Protein AF-A0A483PR64-F1 (afdb_monomer)

Radius of gyration: 17.97 Å; Cα contacts (8 Å, |Δi|>4): 643; chains: 1; bounding box: 49×37×47 Å

Sequence (236 aa):
IQTGRPNDNFEFCAVTALRSQFTDYAVTGRKTLLPDNITVDGMTAINVQPIQNAVMCGIKLPADLYQNTVGSRNKKGSDGTNARITLRNLHSVINNPSIELAAAQTVDIPGDAANWTADYLNSDYSWIPRITLDNCIPAIIHTPGAKAVVDIHGGKLARVYTNGNGNRCRVTGADIELIPDASGVVYFAADKTLVTGCSWLNPTNGATYTGTLRGSGNEMIGDSAKAPNLPANAFI

Solvent-accessible surface area (backbone atoms only — not comparable to full-atom values): 12280 Å² total; per-residue (Å²): 132,89,87,79,73,102,83,66,70,42,66,50,71,76,37,76,59,72,75,53,92,85,33,51,47,93,81,62,74,38,74,51,65,54,76,49,68,48,79,45,69,71,43,67,62,70,93,69,54,76,80,35,34,33,27,41,13,50,35,37,42,52,48,63,50,43,73,40,31,56,14,30,89,44,64,45,45,97,87,64,32,42,23,42,33,41,34,29,41,29,28,30,40,74,54,43,64,52,43,51,91,90,50,64,35,26,34,33,27,41,46,49,52,90,69,59,44,70,61,31,72,68,34,56,21,26,60,17,38,34,36,38,34,36,44,19,27,56,31,27,38,35,39,28,11,47,68,41,38,40,40,35,39,35,40,26,40,26,35,39,37,33,81,88,46,95,42,43,37,36,39,36,51,22,38,36,40,36,43,10,25,92,86,45,54,58,51,56,49,27,88,48,30,39,39,31,48,25,41,32,44,54,33,38,85,82,32,57,60,66,66,53,57,37,40,37,74,62,44,74,75,39,56,75,94,39,44,56,48,70,57,95,59,69,68,126

Organism: Klebsiella pneumoniae (NCBI:txid573)

Secondary structure (DSSP, 8-state):
---S-TTS-EEEES-B----TT--HHHHS---PPPSEEEEE--B--S--TT-EEEEESEE--TTGGG-TT--SSPP-TTS--EEEEEES-B-EE-SS---TTSS-SEE--S-GGG--HHHHH-TTS--EEEEEES-BTEEEE-SSS--EEEEESSEEEEEE-TTSS-EEEEES-EE-----TT----B-TTTEEEESPEEPPPGGG----SB-EEE--EE-S-GGG--B--SS---

Foldseek 3Di:
DDPDDPDAAAADEPDEWEDPPPDQCVVHVDAAATAQEAEAEDAADDPADLQYWYAYADYAYDQCLLSRLQHHPAFQDPVRARHEYEYENGHIDDNDLAAPLQGHANYHAHHAPVPNDPSSRVRRRRHEYEYEYHQHAAHAAAHHRHAYEYEYHEHEYAADANVLDQYAAEYEQYEYAHRHHPVLDGHDPQVRYAYELYEYAAHPPNHADDDAHAADNYYYPYDPVRDHNDPPDHPD

pLDDT: mean 85.06, std 14.39, range [26.33, 98.56]

Structure (mmCIF, N/CA/C/O backbone):
data_AF-A0A483PR64-F1
#
_entry.id   AF-A0A483PR64-F1
#
loop_
_atom_site.group_PDB
_atom_site.id
_atom_site.type_symbol
_atom_site.label_atom_id
_atom_site.label_alt_id
_atom_site.label_comp_id
_atom_site.label_asym_id
_atom_site.label_entity_id
_atom_site.label_seq_id
_atom_site.pdbx_PDB_ins_code
_atom_site.Cartn_x
_atom_site.Cartn_y
_atom_site.Cartn_z
_atom_site.occupancy
_atom_site.B_iso_or_equiv
_atom_site.auth_seq_id
_atom_site.auth_comp_id
_atom_site.auth_asym_id
_atom_site.auth_atom_id
_atom_site.pdbx_PDB_model_num
ATOM 1 N N . ILE A 1 1 ? -18.901 16.675 -13.472 1.00 32.50 1 ILE A N 1
ATOM 2 C CA . ILE A 1 1 ? -17.829 17.288 -14.292 1.00 32.50 1 ILE A CA 1
ATOM 3 C C . ILE A 1 1 ? -16.903 17.989 -13.316 1.00 32.50 1 ILE A C 1
ATOM 5 O O . ILE A 1 1 ? -17.346 18.919 -12.656 1.00 32.50 1 ILE A O 1
ATOM 9 N N . GLN A 1 2 ? -15.697 17.464 -13.112 1.00 26.33 2 GLN A N 1
ATOM 10 C CA . GLN A 1 2 ? -14.733 18.068 -12.197 1.00 26.33 2 GLN A CA 1
ATOM 11 C C . GLN A 1 2 ? -14.173 19.323 -12.878 1.00 26.33 2 GLN A C 1
ATOM 13 O O . GLN A 1 2 ? -13.516 19.242 -13.912 1.00 26.33 2 GLN A O 1
ATOM 18 N N . THR A 1 3 ? -14.510 20.496 -12.354 1.00 29.56 3 THR A N 1
ATOM 19 C CA . THR A 1 3 ? -13.960 21.776 -12.803 1.00 29.56 3 THR A CA 1
ATOM 20 C C . THR A 1 3 ? -12.660 22.038 -12.052 1.00 29.56 3 THR A C 1
ATOM 22 O O . THR A 1 3 ? -12.699 22.449 -10.895 1.00 29.56 3 THR A O 1
ATOM 25 N N . GLY A 1 4 ? -11.516 21.795 -12.696 1.00 29.84 4 GLY A N 1
ATOM 26 C CA . GLY A 1 4 ? -10.219 22.204 -12.157 1.00 29.84 4 GLY A CA 1
ATOM 27 C C . GLY A 1 4 ? -9.012 21.530 -12.804 1.00 29.84 4 GLY A C 1
ATOM 28 O O . GLY A 1 4 ? -8.579 20.498 -12.316 1.00 29.84 4 GLY A O 1
ATOM 29 N N . ARG A 1 5 ? -8.432 22.226 -13.798 1.00 33.44 5 ARG A N 1
ATOM 30 C CA . ARG A 1 5 ? -7.089 22.075 -14.410 1.00 33.44 5 ARG A CA 1
ATOM 31 C C . ARG A 1 5 ? -6.963 21.102 -15.602 1.00 33.44 5 ARG A C 1
ATOM 33 O O . ARG A 1 5 ? -6.930 19.896 -15.412 1.00 33.44 5 ARG A O 1
ATOM 40 N N . PRO A 1 6 ? -6.798 21.624 -16.836 1.00 33.88 6 PRO A N 1
ATOM 41 C CA . PRO A 1 6 ? -6.555 20.810 -18.032 1.00 33.88 6 PRO A CA 1
ATOM 42 C C . PRO A 1 6 ? -5.147 20.188 -18.148 1.00 33.88 6 PRO A C 1
ATOM 44 O O . PRO A 1 6 ? -4.899 19.511 -19.138 1.00 33.88 6 PRO A O 1
ATOM 47 N N . ASN A 1 7 ? -4.228 20.411 -17.196 1.00 37.31 7 ASN A N 1
ATOM 48 C CA . ASN A 1 7 ? -2.792 20.124 -17.372 1.00 37.31 7 ASN A CA 1
ATOM 49 C C . ASN A 1 7 ? -2.106 19.408 -16.185 1.00 37.31 7 ASN A C 1
ATOM 51 O O . ASN A 1 7 ? -0.883 19.297 -16.191 1.00 37.31 7 ASN A O 1
ATOM 55 N N . ASP A 1 8 ? -2.851 18.911 -15.193 1.00 55.06 8 ASP A N 1
ATOM 56 C CA . ASP A 1 8 ? -2.267 18.282 -13.996 1.00 55.06 8 ASP A CA 1
ATOM 57 C C . ASP A 1 8 ? -2.406 16.748 -14.024 1.00 55.06 8 ASP A C 1
ATOM 59 O O . ASP A 1 8 ? -3.253 16.198 -14.726 1.00 55.06 8 ASP A O 1
ATOM 63 N N . ASN A 1 9 ? -1.560 16.054 -13.253 1.00 65.00 9 ASN A N 1
ATOM 64 C CA . ASN A 1 9 ? -1.645 14.607 -13.031 1.00 65.00 9 ASN A CA 1
ATOM 65 C C . ASN A 1 9 ? -3.056 14.196 -12.567 1.00 65.00 9 ASN A C 1
ATOM 67 O O . ASN A 1 9 ? -3.655 14.864 -11.723 1.00 65.00 9 ASN A O 1
ATOM 71 N N . PHE A 1 10 ? -3.559 13.068 -13.071 1.00 67.25 10 PHE A N 1
ATOM 72 C CA . PHE A 1 10 ? -4.889 12.553 -12.744 1.00 67.25 10 PHE A CA 1
ATOM 73 C C . PHE A 1 10 ? -4.822 11.477 -11.654 1.00 67.25 10 PHE A C 1
ATOM 75 O O . PHE A 1 10 ? -3.998 10.565 -11.709 1.00 67.25 10 PHE A O 1
ATOM 82 N N . GLU A 1 11 ? -5.736 11.540 -10.689 1.00 76.06 11 GLU A N 1
ATOM 83 C CA . GLU A 1 11 ? -5.955 10.486 -9.694 1.00 76.06 11 GLU A CA 1
ATOM 84 C C . GLU A 1 11 ? -7.419 10.039 -9.766 1.00 76.06 11 GLU A C 1
ATOM 86 O O . GLU A 1 11 ? -8.331 10.849 -9.592 1.00 76.06 11 GLU A O 1
ATOM 91 N N . PHE A 1 12 ? -7.650 8.750 -10.023 1.00 79.88 12 PHE A N 1
ATOM 92 C CA . PHE A 1 12 ? -8.985 8.151 -10.011 1.00 79.88 12 PHE A CA 1
ATOM 93 C C . PHE A 1 12 ? -9.138 7.314 -8.748 1.00 79.88 12 PHE A C 1
ATOM 95 O O . PHE A 1 12 ? -8.517 6.260 -8.633 1.00 79.88 12 PHE A O 1
ATOM 102 N N . CYS A 1 13 ? -9.954 7.784 -7.804 1.00 85.50 13 CYS A N 1
ATOM 103 C CA . CYS A 1 13 ? -10.198 7.097 -6.537 1.00 85.50 13 CYS A CA 1
ATOM 104 C C . CYS A 1 13 ? -11.448 6.216 -6.609 1.00 85.50 13 CYS A C 1
ATOM 106 O O . CYS A 1 13 ? -12.546 6.723 -6.842 1.00 85.50 13 CYS A O 1
ATOM 108 N N . ALA A 1 14 ? -11.289 4.911 -6.376 1.00 85.69 14 ALA A N 1
ATOM 109 C CA . ALA A 1 14 ? -12.410 3.979 -6.281 1.00 85.69 14 ALA A CA 1
ATOM 110 C C . ALA A 1 14 ? -13.196 4.137 -4.978 1.00 85.69 14 ALA A C 1
ATOM 112 O O . ALA A 1 14 ? -14.426 4.137 -4.993 1.00 85.69 14 ALA A O 1
ATOM 113 N N . VAL A 1 15 ? -12.494 4.250 -3.847 1.00 87.56 15 VAL A N 1
ATOM 114 C CA . VAL A 1 15 ? -13.118 4.272 -2.522 1.00 87.56 15 VAL A CA 1
ATOM 115 C C . VAL A 1 15 ? -12.505 5.360 -1.659 1.00 87.56 15 VAL A C 1
ATOM 117 O O . VAL A 1 15 ? -11.317 5.328 -1.347 1.00 87.56 15 VAL A O 1
ATOM 120 N N . THR A 1 16 ? -13.357 6.264 -1.180 1.00 82.75 16 THR A N 1
ATOM 121 C CA . THR A 1 16 ? -13.002 7.204 -0.117 1.00 82.75 16 THR A CA 1
ATOM 122 C C . THR A 1 16 ? -13.740 6.815 1.158 1.00 82.75 16 THR A C 1
ATOM 124 O O . THR A 1 16 ? -14.964 6.927 1.226 1.00 82.75 16 THR A O 1
ATOM 127 N N . ALA A 1 17 ? -13.011 6.365 2.178 1.00 75.31 17 ALA A N 1
ATOM 128 C CA . ALA A 1 17 ? -13.595 6.052 3.481 1.00 75.31 17 ALA A CA 1
ATOM 129 C C . ALA A 1 17 ? -13.443 7.263 4.405 1.00 75.31 17 ALA A C 1
ATOM 131 O O . ALA A 1 17 ? -12.330 7.649 4.745 1.00 75.31 17 ALA A O 1
ATOM 132 N N . LEU A 1 18 ? -14.560 7.874 4.803 1.00 76.62 18 LEU A N 1
ATOM 133 C CA . LEU A 1 18 ? -14.569 9.100 5.599 1.00 76.62 18 LEU A CA 1
ATOM 134 C C . LEU A 1 18 ? -14.936 8.816 7.055 1.00 76.62 18 LEU A C 1
ATOM 136 O O . LEU A 1 18 ? -15.873 8.071 7.348 1.00 76.62 18 LEU A O 1
ATOM 140 N N . ARG A 1 19 ? -14.241 9.485 7.977 1.00 74.19 19 ARG A N 1
ATOM 141 C CA . ARG A 1 19 ? -14.744 9.686 9.336 1.00 74.19 19 ARG A CA 1
ATOM 142 C C . ARG A 1 19 ? -15.951 10.628 9.257 1.00 74.19 19 ARG A C 1
ATOM 144 O O . ARG A 1 19 ? -15.919 11.609 8.518 1.00 74.19 19 ARG A O 1
ATOM 151 N N . SER A 1 20 ? -17.016 10.365 10.010 1.00 62.22 20 SER A N 1
AT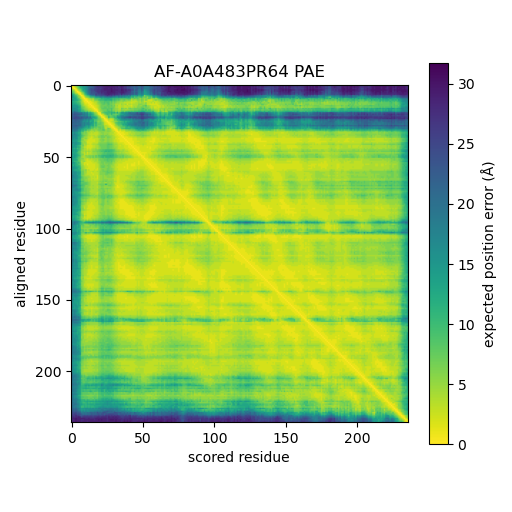OM 152 C CA . SER A 1 20 ? -18.099 11.344 10.143 1.00 62.22 20 SER A CA 1
ATOM 153 C C . SER A 1 20 ? -17.575 12.564 10.891 1.00 62.22 20 SER A C 1
ATOM 155 O O . SER A 1 20 ? -17.194 12.460 12.057 1.00 62.22 20 SER A O 1
ATOM 157 N N . GLN A 1 21 ? -17.615 13.729 10.245 1.00 54.69 21 GLN A N 1
ATOM 158 C CA . GLN A 1 21 ? -17.337 15.022 10.882 1.00 54.69 21 GLN A CA 1
ATOM 159 C C . GLN A 1 21 ? -18.345 15.359 11.997 1.00 54.69 21 GLN A C 1
ATOM 161 O O . GLN A 1 21 ? -18.107 16.256 12.797 1.00 54.69 21 GLN A O 1
ATOM 166 N N . PHE A 1 22 ? -19.466 14.632 12.062 1.00 49.06 22 PHE A N 1
ATOM 167 C CA . PHE A 1 22 ? -20.585 14.907 12.961 1.00 49.06 22 PHE A CA 1
ATOM 168 C C . PHE A 1 22 ? -20.709 13.921 14.121 1.00 49.06 22 PHE A C 1
ATOM 170 O O . PHE A 1 22 ? -21.613 14.073 14.936 1.00 49.06 22 PHE A O 1
ATOM 177 N N . THR A 1 23 ? -19.862 12.892 14.202 1.00 53.03 23 THR A N 1
ATOM 178 C CA . THR A 1 23 ? -19.947 11.897 15.278 1.00 53.03 23 THR A CA 1
ATOM 179 C C . THR A 1 23 ? -18.561 11.459 15.722 1.00 53.03 23 THR A C 1
ATOM 181 O O . THR A 1 23 ? -18.087 10.379 15.367 1.00 53.03 23 THR A O 1
ATOM 184 N N . ASP A 1 24 ? -17.914 12.300 16.522 1.00 59.09 24 ASP A N 1
ATOM 185 C CA . ASP A 1 24 ? -16.972 11.787 17.508 1.00 59.09 24 ASP A CA 1
ATOM 186 C C . ASP A 1 24 ? -17.788 10.970 18.519 1.00 59.09 24 ASP A C 1
ATOM 188 O O . ASP A 1 24 ? -18.777 11.462 19.076 1.00 59.09 24 ASP A O 1
ATOM 192 N N . TYR A 1 25 ? -17.432 9.701 18.708 1.00 62.59 25 TYR A N 1
ATOM 193 C CA . TYR A 1 25 ? -18.117 8.837 19.664 1.00 62.59 25 TYR A CA 1
ATOM 194 C C . TYR A 1 25 ? -18.030 9.405 21.085 1.00 62.59 25 TYR A C 1
ATOM 196 O O . TYR A 1 25 ? -19.013 9.333 21.820 1.00 62.59 25 TYR A O 1
ATOM 204 N N . ALA A 1 26 ? -16.907 10.036 21.443 1.00 62.50 26 ALA A N 1
ATOM 205 C CA . ALA A 1 26 ? -16.722 10.664 22.747 1.00 62.50 26 ALA A CA 1
ATOM 206 C C . ALA A 1 26 ? -17.654 11.871 22.958 1.00 62.50 26 ALA A C 1
ATOM 208 O O . ALA A 1 26 ? -18.025 12.166 24.090 1.00 62.50 26 ALA A O 1
ATOM 209 N N . VAL A 1 27 ? -18.071 12.537 21.875 1.00 64.56 27 VAL A N 1
ATOM 210 C CA . VAL A 1 27 ? -18.920 13.742 21.923 1.00 64.56 27 VAL A CA 1
ATOM 211 C C . VAL A 1 27 ? -20.401 13.416 21.718 1.00 64.56 27 VAL A C 1
ATOM 213 O O . VAL A 1 27 ? -21.268 14.015 22.345 1.00 64.56 27 VAL A O 1
ATOM 216 N N . THR A 1 28 ? -20.716 12.474 20.828 1.00 66.31 28 THR A N 1
ATOM 217 C CA . THR A 1 28 ? -22.088 12.238 20.338 1.00 66.31 28 THR A CA 1
ATOM 218 C C . THR A 1 28 ? -22.669 10.882 20.722 1.00 66.31 28 THR A C 1
ATOM 220 O O . THR A 1 28 ? -23.859 10.647 20.508 1.00 66.31 28 THR A O 1
ATOM 223 N N . GLY A 1 29 ? -21.844 9.950 21.214 1.00 67.94 29 GLY A N 1
ATOM 224 C CA . GLY A 1 29 ? -22.232 8.561 21.480 1.00 67.94 29 GLY A CA 1
ATOM 225 C C . GLY A 1 29 ? -22.577 7.739 20.228 1.00 67.94 29 GLY A C 1
ATOM 226 O O . GLY A 1 29 ? -22.954 6.571 20.338 1.00 67.94 29 GLY A O 1
ATOM 227 N N . ARG A 1 30 ? -22.455 8.311 19.023 1.00 65.44 30 ARG A N 1
ATOM 228 C CA . ARG A 1 30 ? -22.746 7.639 17.749 1.00 65.44 30 ARG A CA 1
ATOM 229 C C . ARG A 1 30 ? -21.457 7.147 17.098 1.00 65.44 30 ARG A C 1
ATOM 231 O O . ARG A 1 30 ? -20.440 7.831 17.112 1.00 65.44 30 ARG A O 1
ATOM 238 N N . LYS A 1 31 ? -21.507 5.942 16.527 1.00 72.06 31 LYS A N 1
ATOM 239 C CA . LYS A 1 31 ? -20.352 5.281 15.901 1.00 72.06 31 LYS A CA 1
ATOM 240 C C . LYS A 1 31 ? -20.369 5.498 14.391 1.00 72.06 31 LYS A C 1
ATOM 242 O O . LYS A 1 31 ? -21.384 5.224 13.755 1.00 72.06 31 LYS A O 1
ATOM 247 N N . THR A 1 32 ? -19.239 5.910 13.819 1.00 74.75 32 THR A N 1
ATOM 248 C CA . THR A 1 32 ? -18.998 5.774 12.373 1.00 74.75 32 THR A CA 1
ATOM 249 C C . THR A 1 32 ? -18.213 4.506 12.134 1.00 74.75 32 THR A C 1
ATOM 251 O O . THR A 1 32 ? -17.011 4.453 12.394 1.00 74.75 32 THR A O 1
ATOM 254 N N . LEU A 1 33 ? -18.918 3.484 11.665 1.00 85.69 33 LEU A N 1
ATOM 255 C CA . LEU A 1 33 ? -18.322 2.198 11.353 1.00 85.69 33 LEU A CA 1
ATOM 256 C C . LEU A 1 33 ? -17.845 2.216 9.906 1.00 85.69 33 LEU A C 1
ATOM 258 O O . LEU A 1 33 ? -18.636 2.452 8.994 1.00 85.69 33 LEU A O 1
ATOM 262 N N . LEU A 1 34 ? -16.557 1.970 9.715 1.00 88.31 34 LEU A N 1
ATOM 263 C CA . LEU A 1 34 ? -15.975 1.771 8.402 1.00 88.31 34 LEU A CA 1
ATOM 264 C C . LEU A 1 34 ? -16.155 0.312 7.953 1.00 88.31 34 LEU A C 1
ATOM 266 O O . LEU A 1 34 ? -16.259 -0.579 8.805 1.00 88.31 34 LEU A O 1
ATOM 270 N N . PRO A 1 35 ? -16.201 0.058 6.632 1.00 89.56 35 PRO A N 1
ATOM 271 C CA . PRO A 1 35 ? -16.347 -1.289 6.095 1.00 89.56 35 PRO A CA 1
ATOM 272 C C . PRO A 1 35 ? -15.250 -2.228 6.600 1.00 89.56 35 PRO A C 1
ATOM 274 O O . PRO A 1 35 ? -14.083 -1.852 6.696 1.00 89.56 35 PRO A O 1
ATOM 277 N N . ASP A 1 36 ? -15.619 -3.465 6.907 1.00 92.19 36 ASP A N 1
ATOM 278 C CA . ASP A 1 36 ? -14.688 -4.525 7.292 1.00 92.19 36 ASP A CA 1
ATOM 279 C C . ASP A 1 36 ? -14.073 -5.239 6.084 1.00 92.19 36 ASP A C 1
ATOM 281 O O . ASP A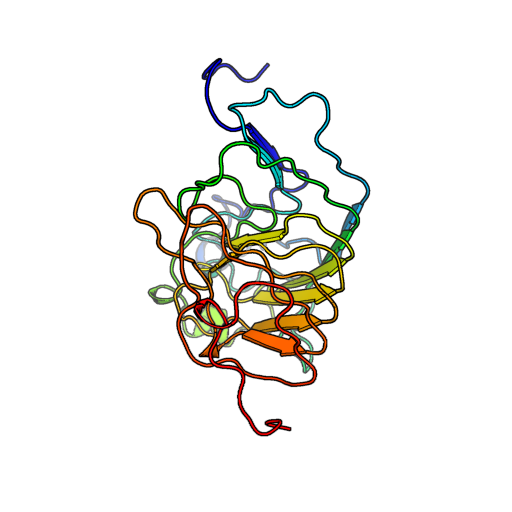 1 36 ? -12.998 -5.824 6.208 1.00 92.19 36 ASP A O 1
ATOM 285 N N . ASN A 1 37 ? -14.716 -5.162 4.918 1.00 95.19 37 ASN A N 1
ATOM 286 C CA . ASN A 1 37 ? -14.202 -5.688 3.664 1.00 95.19 37 ASN A CA 1
ATOM 287 C C . ASN A 1 37 ? -14.399 -4.687 2.517 1.00 95.19 37 ASN A C 1
ATOM 289 O O . ASN A 1 37 ? -15.514 -4.234 2.260 1.00 95.19 37 ASN A O 1
ATOM 293 N N . ILE A 1 38 ? -13.319 -4.372 1.807 1.00 95.62 38 ILE A N 1
ATOM 294 C CA . ILE A 1 38 ? -13.322 -3.558 0.588 1.00 95.62 38 ILE A CA 1
ATOM 295 C C . ILE A 1 38 ? -12.569 -4.341 -0.481 1.00 95.62 38 ILE A C 1
ATOM 297 O O . ILE A 1 38 ? -11.476 -4.846 -0.240 1.00 95.62 38 ILE A O 1
ATOM 301 N N . THR A 1 39 ? -13.139 -4.448 -1.676 1.00 97.19 39 THR A N 1
ATOM 302 C CA . THR A 1 39 ? -12.455 -5.039 -2.827 1.00 97.19 39 THR A CA 1
ATOM 303 C C . THR A 1 39 ? -12.584 -4.108 -4.017 1.00 97.19 39 THR A C 1
ATOM 305 O O . THR A 1 39 ? -13.690 -3.706 -4.370 1.00 97.19 39 THR A O 1
ATOM 308 N N . VAL A 1 40 ? -11.449 -3.787 -4.628 1.00 97.31 40 VAL A N 1
ATOM 309 C CA . VAL A 1 40 ? -11.352 -3.035 -5.878 1.00 97.31 40 VAL A CA 1
ATOM 310 C C . VAL A 1 40 ? -10.534 -3.882 -6.839 1.00 97.31 40 VAL A C 1
ATOM 312 O O . VAL A 1 40 ? -9.444 -4.330 -6.486 1.00 97.31 40 VAL A O 1
ATOM 315 N N . ASP A 1 41 ? -11.069 -4.133 -8.029 1.00 97.62 41 ASP A N 1
ATOM 316 C CA . ASP A 1 41 ? -10.435 -4.990 -9.030 1.00 97.62 41 ASP A CA 1
ATOM 317 C C . ASP A 1 41 ? -10.587 -4.380 -10.426 1.00 97.62 41 ASP A C 1
ATOM 319 O O . ASP A 1 41 ? -11.645 -3.835 -10.748 1.00 97.62 41 ASP A O 1
ATOM 323 N N . GLY A 1 42 ? -9.539 -4.484 -11.244 1.00 96.00 42 GLY A N 1
ATOM 324 C CA . GLY A 1 42 ? -9.598 -4.196 -12.678 1.00 96.00 42 GLY A CA 1
ATOM 325 C C . GLY A 1 42 ? -9.697 -2.714 -13.036 1.00 96.00 42 GLY A C 1
ATOM 326 O O . GLY A 1 42 ? -10.398 -2.354 -13.981 1.00 96.00 42 GLY A O 1
ATOM 327 N N . MET A 1 43 ? -9.011 -1.841 -12.296 1.00 95.81 43 MET A N 1
ATOM 328 C CA . MET A 1 43 ? -8.871 -0.438 -12.693 1.00 95.81 43 MET A CA 1
ATOM 329 C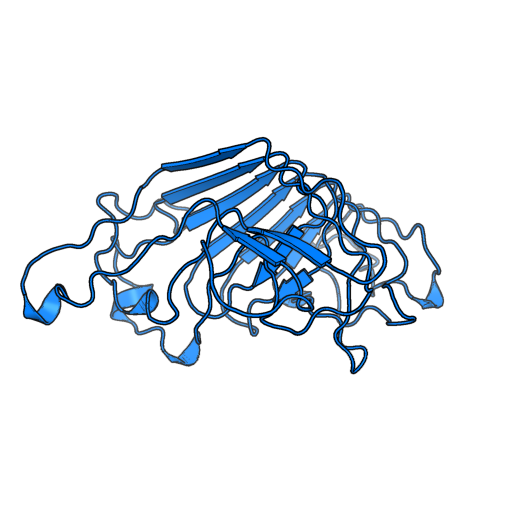 C . MET A 1 43 ? -7.626 -0.265 -13.554 1.00 95.81 43 MET A C 1
ATOM 331 O O . MET A 1 43 ? -6.522 -0.518 -13.084 1.00 95.81 43 MET A O 1
ATOM 335 N N . THR A 1 44 ? -7.775 0.241 -14.775 1.00 95.56 44 THR A N 1
ATOM 336 C CA . THR A 1 44 ? -6.639 0.473 -15.674 1.00 95.56 44 THR A CA 1
ATOM 337 C C . THR A 1 44 ? -6.715 1.865 -16.283 1.00 95.56 44 THR A C 1
ATOM 339 O O . THR A 1 44 ? -7.701 2.223 -16.928 1.00 95.56 44 THR A O 1
ATOM 342 N N . ALA A 1 45 ? -5.649 2.643 -16.113 1.00 92.06 45 ALA A N 1
ATOM 343 C CA . ALA A 1 45 ? -5.438 3.875 -16.849 1.00 92.06 45 ALA A CA 1
ATOM 344 C C . ALA A 1 45 ? -5.093 3.553 -18.309 1.00 92.06 45 ALA A C 1
ATOM 346 O O . ALA A 1 45 ? -4.151 2.812 -18.586 1.00 92.06 45 ALA A O 1
ATOM 347 N N . ILE A 1 46 ? -5.834 4.142 -19.246 1.00 91.31 46 ILE A N 1
ATOM 348 C CA . ILE A 1 46 ? -5.604 4.009 -20.689 1.00 91.31 46 ILE A CA 1
ATOM 349 C C . ILE A 1 46 ? -5.583 5.390 -21.344 1.00 91.31 46 ILE A C 1
ATOM 351 O O . ILE A 1 46 ? -6.172 6.334 -20.821 1.00 91.31 46 ILE A O 1
ATOM 355 N N . ASN A 1 47 ? -4.930 5.503 -22.504 1.00 89.75 47 ASN A N 1
ATOM 356 C CA . ASN A 1 47 ? -4.866 6.740 -23.299 1.00 89.75 47 ASN A CA 1
ATOM 357 C C . ASN A 1 47 ? -4.330 7.960 -22.525 1.00 89.75 47 ASN A C 1
ATOM 359 O O . ASN A 1 47 ? -4.778 9.088 -22.727 1.00 89.75 47 ASN A O 1
ATOM 363 N N . VAL A 1 48 ? -3.365 7.731 -21.634 1.00 87.50 48 VAL A N 1
ATOM 364 C CA . VAL A 1 48 ? -2.725 8.786 -20.839 1.00 87.50 48 VAL A CA 1
ATOM 365 C C . VAL A 1 48 ? -1.698 9.512 -21.698 1.00 87.50 48 VAL A C 1
ATOM 367 O O . VAL A 1 48 ? -0.898 8.874 -22.384 1.00 87.50 48 VAL A O 1
ATOM 370 N N . GLN A 1 49 ? -1.719 10.846 -21.683 1.00 87.00 49 GLN A N 1
ATOM 371 C CA . GLN A 1 49 ? -0.819 11.633 -22.522 1.00 87.00 49 GLN A CA 1
ATOM 372 C C . GLN A 1 49 ? 0.651 11.439 -22.104 1.00 87.00 49 GLN A C 1
ATOM 374 O O . GLN A 1 49 ? 0.928 11.260 -20.916 1.00 87.00 49 GLN A O 1
ATOM 379 N N . PRO A 1 50 ? 1.618 11.548 -23.036 1.00 84.12 50 PRO A N 1
ATOM 380 C CA . PRO A 1 50 ? 3.030 11.248 -22.765 1.00 84.12 50 PRO A CA 1
ATOM 381 C C . PRO A 1 50 ? 3.704 12.071 -21.660 1.00 84.12 50 PRO A C 1
ATOM 383 O O . PRO A 1 50 ? 4.753 11.677 -21.173 1.00 84.12 50 PRO A O 1
ATOM 386 N N . ILE A 1 51 ? 3.144 13.217 -21.274 1.00 82.50 51 ILE A N 1
ATOM 387 C CA . ILE A 1 51 ? 3.705 14.087 -20.225 1.00 82.50 51 ILE A CA 1
ATOM 388 C C . ILE A 1 51 ? 2.903 14.041 -18.919 1.00 82.50 51 ILE A C 1
ATOM 390 O O . ILE A 1 51 ? 3.192 14.791 -17.990 1.00 82.50 51 ILE A O 1
ATOM 394 N N . GLN A 1 52 ? 1.872 13.198 -18.863 1.00 83.25 52 GLN A N 1
ATOM 395 C CA . GLN A 1 52 ? 0.925 13.135 -17.758 1.00 83.25 52 GLN A CA 1
ATOM 396 C C . GLN A 1 52 ? 1.037 11.808 -17.020 1.00 83.25 52 GLN A C 1
ATOM 398 O O . GLN A 1 52 ? 1.303 10.761 -17.613 1.00 83.25 52 GLN A O 1
ATOM 403 N N . ASN A 1 53 ? 0.764 11.862 -15.721 1.00 86.81 53 ASN A N 1
ATOM 404 C CA . ASN A 1 53 ? 0.576 10.679 -14.898 1.00 86.81 53 ASN A CA 1
ATOM 405 C C . ASN A 1 53 ? -0.919 10.464 -14.646 1.00 86.81 53 ASN A C 1
ATOM 407 O O . ASN A 1 53 ? -1.669 11.424 -14.458 1.00 86.81 53 ASN A O 1
ATOM 411 N N . ALA A 1 54 ? -1.342 9.206 -14.609 1.00 89.88 54 ALA A N 1
ATOM 412 C CA . ALA A 1 54 ? -2.673 8.803 -14.184 1.00 89.88 54 ALA A CA 1
ATOM 413 C C . ALA A 1 54 ? -2.560 7.647 -13.192 1.00 89.88 54 ALA A C 1
ATOM 415 O O . ALA A 1 54 ? -2.107 6.556 -13.547 1.00 89.88 54 ALA A O 1
ATOM 416 N N . VAL A 1 55 ? -2.990 7.879 -11.955 1.00 90.56 55 VAL A N 1
ATOM 417 C CA . VAL A 1 55 ? -2.918 6.886 -10.881 1.00 90.56 55 VAL A CA 1
ATOM 418 C C . VAL A 1 55 ? -4.294 6.332 -10.556 1.00 90.56 55 VAL A C 1
ATOM 420 O O . VAL A 1 55 ? -5.252 7.075 -10.336 1.00 90.56 55 VAL A O 1
ATOM 423 N N . MET A 1 56 ? -4.376 5.004 -10.522 1.00 94.81 56 MET A N 1
ATOM 424 C CA . MET A 1 56 ? -5.523 4.259 -10.019 1.00 94.81 56 MET A CA 1
ATOM 425 C C . MET A 1 56 ? -5.398 4.165 -8.498 1.00 94.81 56 MET A C 1
ATOM 427 O O . MET A 1 56 ? -4.629 3.362 -7.968 1.00 94.81 56 MET A O 1
ATOM 431 N N . CYS A 1 57 ? -6.140 5.018 -7.800 1.00 93.88 57 CYS A N 1
ATOM 432 C CA . CYS A 1 57 ? -6.229 5.025 -6.350 1.00 93.88 57 CYS A CA 1
ATOM 433 C C . CYS A 1 57 ? -7.311 4.034 -5.909 1.00 93.88 57 CYS A C 1
ATOM 435 O O . CYS A 1 57 ? -8.503 4.218 -6.161 1.00 93.88 57 CYS A O 1
ATOM 437 N N . GLY A 1 58 ? -6.894 2.952 -5.257 1.00 94.44 58 GLY A N 1
ATOM 438 C CA . GLY A 1 58 ? -7.813 1.937 -4.755 1.00 94.44 58 GLY A CA 1
ATOM 439 C C . GLY A 1 58 ? -8.518 2.377 -3.481 1.00 94.44 58 GLY A C 1
ATOM 440 O O . GLY A 1 58 ? -9.704 2.103 -3.300 1.00 94.44 58 GLY A O 1
ATOM 441 N N . ILE A 1 59 ? -7.797 3.082 -2.608 1.00 93.81 59 ILE A N 1
ATOM 442 C CA . ILE A 1 59 ? -8.371 3.635 -1.389 1.00 93.81 59 ILE A CA 1
ATOM 443 C C . ILE A 1 59 ? -7.729 4.956 -0.983 1.00 93.81 59 ILE A C 1
ATOM 445 O O . ILE A 1 59 ? -6.504 5.088 -0.968 1.00 93.81 59 ILE A O 1
ATOM 449 N N . LYS A 1 60 ? -8.590 5.885 -0.564 1.00 90.75 60 LYS A N 1
ATOM 450 C CA . LYS A 1 60 ? -8.233 7.170 0.027 1.00 90.75 60 LYS A CA 1
ATOM 451 C C . LYS A 1 60 ? -8.936 7.387 1.362 1.00 90.75 60 LYS A C 1
ATOM 453 O O . LYS A 1 60 ? -10.136 7.138 1.492 1.00 90.75 60 LYS A O 1
ATOM 458 N N . LEU A 1 61 ? -8.197 7.867 2.353 1.00 87.12 61 LEU A N 1
ATOM 459 C CA . LEU A 1 61 ? -8.684 8.154 3.704 1.00 87.12 61 LEU A CA 1
ATOM 460 C C . LEU A 1 61 ? -8.428 9.630 4.065 1.00 87.12 61 LEU A C 1
ATOM 462 O O . LEU A 1 61 ? -7.570 10.274 3.462 1.00 87.12 61 LEU A O 1
ATOM 466 N N . PRO A 1 62 ? -9.166 10.210 5.026 1.00 86.06 62 PRO A N 1
ATOM 467 C CA . PRO A 1 62 ? -8.871 11.536 5.547 1.00 86.06 62 PRO A CA 1
ATOM 468 C C . PRO A 1 62 ? -7.705 11.496 6.546 1.00 86.06 62 PRO A C 1
ATOM 470 O O . PRO A 1 62 ? -7.423 10.467 7.164 1.00 86.06 62 PRO A O 1
ATOM 473 N N . ALA A 1 63 ? -7.070 12.652 6.753 1.00 88.62 63 ALA A N 1
ATOM 474 C CA . ALA A 1 63 ? -5.895 12.792 7.617 1.00 88.62 63 ALA A CA 1
ATOM 475 C C . ALA A 1 63 ? -6.166 12.591 9.120 1.00 88.62 63 ALA A C 1
ATOM 477 O O . ALA A 1 63 ? -5.239 12.459 9.918 1.00 88.62 63 ALA A O 1
ATOM 478 N N . ASP A 1 64 ? -7.436 12.586 9.517 1.00 87.25 64 ASP A N 1
ATOM 479 C CA . ASP A 1 64 ? -7.899 12.556 10.902 1.00 87.25 64 ASP A CA 1
ATOM 480 C C . ASP A 1 64 ? -8.477 11.195 11.314 1.00 87.25 64 ASP A C 1
ATOM 482 O O . ASP A 1 64 ? -9.130 11.078 12.354 1.00 87.25 64 ASP A O 1
ATOM 486 N N . LEU A 1 65 ? -8.239 10.142 10.525 1.00 87.00 65 LEU A N 1
ATOM 487 C CA . LEU A 1 65 ? -8.814 8.826 10.791 1.00 87.00 65 LEU A CA 1
ATOM 488 C C . LEU A 1 65 ? -8.396 8.248 12.153 1.00 87.00 65 LEU A C 1
ATOM 490 O O . LEU A 1 65 ? -9.176 7.527 12.775 1.00 87.00 65 LEU A O 1
ATOM 494 N N . TYR A 1 66 ? -7.212 8.616 12.652 1.00 87.69 66 TYR A N 1
ATOM 495 C CA . TYR A 1 66 ? -6.733 8.241 13.986 1.00 87.69 66 TYR A CA 1
ATOM 496 C C . TYR A 1 66 ? -7.675 8.688 15.122 1.00 87.69 66 TYR A C 1
ATOM 498 O O . TYR A 1 66 ? -7.648 8.121 16.210 1.00 87.69 66 TYR A O 1
ATOM 506 N N . GLN A 1 67 ? -8.541 9.679 14.886 1.00 86.62 67 GLN A N 1
ATOM 507 C CA . GLN A 1 67 ? -9.541 10.121 15.861 1.00 86.62 67 GLN A CA 1
ATOM 508 C C . GLN A 1 67 ? -10.722 9.143 15.971 1.00 86.62 67 GLN A C 1
ATOM 510 O O . GLN A 1 67 ? -11.495 9.208 16.923 1.00 86.62 67 GLN A O 1
ATOM 515 N N . ASN A 1 68 ? -10.887 8.214 15.023 1.00 84.31 68 ASN A N 1
ATOM 516 C CA . ASN A 1 68 ? -11.949 7.211 15.060 1.00 84.31 68 ASN A CA 1
ATOM 517 C C . ASN A 1 68 ? -11.537 5.993 15.907 1.00 84.31 68 ASN A C 1
ATOM 519 O O . ASN A 1 68 ? -11.246 4.905 15.398 1.00 84.31 68 ASN A O 1
ATOM 523 N N . THR A 1 69 ? -11.507 6.177 17.228 1.00 87.81 69 THR A N 1
ATOM 524 C CA . THR A 1 69 ? -11.079 5.143 18.185 1.00 87.81 69 THR A CA 1
ATOM 525 C C . THR A 1 69 ? -12.031 3.945 18.242 1.00 87.81 69 THR A C 1
ATOM 527 O O . THR A 1 69 ? -11.612 2.868 18.651 1.00 87.81 69 THR A O 1
ATOM 530 N N . VAL A 1 70 ? -13.278 4.069 17.774 1.00 87.81 70 VAL A N 1
ATOM 531 C CA . VAL A 1 70 ? -14.272 2.977 17.692 1.00 87.81 70 VAL A CA 1
ATOM 532 C C . VAL A 1 70 ? -14.839 2.897 16.270 1.00 87.81 70 VAL A C 1
ATOM 534 O O . VAL A 1 70 ? -16.046 2.998 16.041 1.00 87.81 70 VAL A O 1
ATOM 537 N N . GLY A 1 71 ? -13.934 2.761 15.300 1.00 86.88 71 GLY A N 1
ATOM 538 C CA . GLY A 1 71 ? -14.248 2.809 13.873 1.00 86.88 71 GLY A CA 1
ATOM 539 C C . GLY A 1 71 ? -14.652 1.485 13.231 1.00 86.88 71 GLY A C 1
ATOM 540 O O . GLY A 1 71 ? -15.046 1.482 12.069 1.00 86.88 71 GLY A O 1
ATOM 541 N N . SER A 1 72 ? -14.555 0.362 13.940 1.00 90.06 72 SER A N 1
ATOM 542 C CA . SER A 1 72 ? -14.919 -0.959 13.424 1.00 90.06 72 SER A CA 1
ATOM 543 C C . SER A 1 72 ? -15.988 -1.626 14.278 1.00 90.06 72 SER A C 1
ATOM 545 O O . SER A 1 72 ? -16.051 -1.455 15.496 1.00 90.06 72 SER A O 1
ATOM 547 N N . ARG A 1 73 ? -16.830 -2.433 13.626 1.00 90.12 73 ARG A N 1
ATOM 548 C CA . ARG A 1 73 ? -17.739 -3.359 14.314 1.00 90.12 73 ARG A CA 1
ATOM 549 C C . ARG A 1 73 ? -16.979 -4.540 14.918 1.00 90.12 73 ARG A C 1
ATOM 551 O O . ARG A 1 73 ? -17.410 -5.092 15.926 1.00 90.12 73 ARG A O 1
ATOM 558 N N . ASN A 1 74 ? -15.864 -4.911 14.297 1.00 93.81 74 ASN A N 1
ATOM 559 C CA . ASN A 1 74 ? -15.101 -6.096 14.637 1.00 93.81 74 ASN A CA 1
ATOM 560 C C . ASN A 1 74 ? -13.929 -5.719 15.546 1.00 93.81 74 ASN A C 1
ATOM 562 O O . ASN A 1 74 ? -13.210 -4.744 15.299 1.00 93.81 74 ASN A O 1
ATOM 566 N N . LYS A 1 75 ? -13.716 -6.523 16.588 1.00 95.38 75 LYS A N 1
ATOM 567 C CA . LYS A 1 75 ? -12.508 -6.431 17.406 1.00 95.38 75 LYS A CA 1
ATOM 568 C C . LYS A 1 75 ? -11.281 -6.793 16.558 1.00 95.38 75 LYS A C 1
ATOM 570 O O . LYS A 1 75 ? -11.361 -7.668 15.696 1.00 95.38 75 LYS A O 1
ATOM 575 N N . LYS A 1 76 ? -10.153 -6.123 16.803 1.00 95.44 76 LYS A N 1
ATOM 576 C CA . LYS A 1 76 ? -8.847 -6.452 16.211 1.00 95.44 76 LYS A CA 1
ATOM 577 C C . LYS A 1 76 ? -8.503 -7.923 16.431 1.00 95.44 76 LYS A C 1
ATOM 579 O O . LYS A 1 76 ? -8.617 -8.441 17.542 1.00 95.44 76 LYS A O 1
ATOM 584 N N . GLY A 1 77 ? -8.069 -8.579 15.360 1.00 94.06 77 GLY A N 1
ATOM 585 C CA . GLY A 1 77 ? -7.517 -9.923 15.411 1.00 94.06 77 GLY A CA 1
ATOM 586 C C . GLY A 1 77 ? -6.139 -9.953 16.073 1.00 94.06 77 GLY A C 1
ATOM 587 O O . GLY A 1 77 ? -5.560 -8.923 16.426 1.00 94.06 77 GLY A O 1
ATOM 588 N N . SER A 1 78 ? -5.578 -11.156 16.190 1.00 92.75 78 SER A N 1
ATOM 589 C CA . SER A 1 78 ? -4.226 -11.383 16.725 1.00 92.75 78 SER A CA 1
ATOM 590 C C . SER A 1 78 ? -3.127 -10.692 15.913 1.00 92.75 78 SER A C 1
ATOM 592 O O . SER A 1 78 ? -2.054 -10.394 16.429 1.00 92.75 78 SER A O 1
ATOM 594 N N . ASP A 1 79 ? -3.397 -10.402 14.644 1.00 89.69 79 ASP A N 1
ATOM 595 C CA . ASP A 1 79 ? -2.504 -9.663 13.763 1.00 89.69 79 ASP A CA 1
ATOM 596 C C . ASP A 1 79 ? -2.583 -8.136 13.937 1.00 89.69 79 ASP A C 1
ATOM 598 O O . ASP A 1 79 ? -1.810 -7.413 13.301 1.00 89.69 79 ASP A O 1
ATOM 602 N N . GLY A 1 80 ? -3.480 -7.644 14.798 1.00 92.50 80 GLY A N 1
ATOM 603 C CA . GLY A 1 80 ? -3.697 -6.230 15.086 1.00 92.50 80 GLY A CA 1
ATOM 604 C C . GLY A 1 80 ? -4.578 -5.489 14.078 1.00 92.50 80 GLY A C 1
ATOM 605 O O . GLY A 1 80 ? -4.623 -4.262 14.141 1.00 92.50 80 GLY A O 1
ATOM 606 N N . THR A 1 81 ? -5.257 -6.191 13.165 1.00 95.69 81 THR A N 1
ATOM 607 C CA . THR A 1 81 ? -6.145 -5.608 12.142 1.00 95.69 81 THR A CA 1
ATOM 608 C C . THR A 1 81 ? -7.587 -6.097 12.308 1.00 95.69 81 THR A C 1
ATOM 610 O O . THR A 1 81 ? -7.831 -7.134 12.923 1.00 95.69 81 THR A O 1
ATOM 613 N N . ASN A 1 82 ? -8.568 -5.348 11.805 1.00 95.94 82 ASN A N 1
ATOM 614 C CA . ASN A 1 82 ? -9.997 -5.717 11.847 1.00 95.94 82 ASN A CA 1
ATOM 615 C C . ASN A 1 82 ? -10.762 -5.386 10.559 1.00 95.94 82 ASN A C 1
ATOM 617 O O . ASN A 1 82 ? -11.986 -5.521 10.524 1.00 95.94 82 ASN A O 1
ATOM 621 N N . ALA A 1 83 ? -10.048 -4.964 9.520 1.00 95.31 83 ALA A N 1
ATOM 622 C CA . ALA A 1 83 ? -10.597 -4.713 8.202 1.00 95.31 83 ALA A CA 1
ATOM 623 C C . ALA A 1 83 ? -9.652 -5.244 7.128 1.00 95.31 83 ALA A C 1
ATOM 625 O O . ALA A 1 83 ? -8.433 -5.282 7.313 1.00 95.31 83 ALA A O 1
ATOM 626 N N . ARG A 1 84 ? -10.228 -5.668 6.008 1.00 97.12 84 ARG A N 1
ATOM 627 C CA . ARG A 1 84 ? -9.528 -6.215 4.852 1.00 97.12 84 ARG A CA 1
ATOM 628 C C . ARG A 1 84 ? -9.826 -5.349 3.645 1.00 97.12 84 ARG A C 1
ATOM 630 O O . ARG A 1 84 ? -10.980 -5.057 3.347 1.00 97.12 84 ARG A O 1
ATOM 637 N N . ILE A 1 85 ? -8.774 -4.935 2.962 1.00 97.62 85 ILE A N 1
ATOM 638 C CA . ILE A 1 85 ? -8.862 -4.161 1.734 1.00 97.62 85 ILE A CA 1
ATOM 639 C C . ILE A 1 85 ? -8.049 -4.912 0.706 1.00 97.62 85 ILE A C 1
ATOM 641 O O . ILE A 1 85 ? -6.859 -5.121 0.903 1.00 97.62 85 ILE A O 1
ATOM 645 N N . THR A 1 86 ? -8.685 -5.333 -0.372 1.00 98.25 86 THR A N 1
ATOM 646 C CA . THR A 1 86 ? -8.025 -6.056 -1.451 1.00 98.25 86 THR A CA 1
ATOM 647 C C . THR A 1 86 ? -8.098 -5.216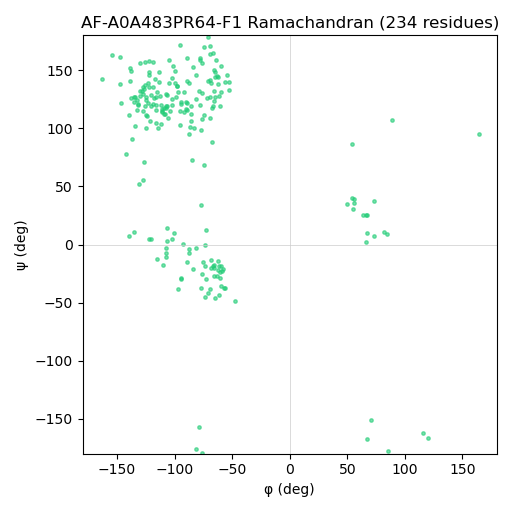 -2.711 1.00 98.25 86 THR A C 1
ATOM 649 O O . THR A 1 86 ? -9.183 -4.930 -3.213 1.00 98.25 86 THR A O 1
ATOM 652 N N . LEU A 1 87 ? -6.939 -4.800 -3.200 1.00 98.44 87 LEU A N 1
ATOM 653 C CA . LEU A 1 87 ? -6.768 -4.032 -4.421 1.00 98.44 87 LEU A CA 1
ATOM 654 C C . LEU A 1 87 ? -6.079 -4.949 -5.427 1.00 98.44 87 LEU A C 1
ATOM 656 O O . LEU A 1 87 ? -4.941 -5.343 -5.190 1.00 98.44 87 LEU A O 1
ATOM 660 N N . ARG A 1 88 ? -6.752 -5.321 -6.517 1.00 98.25 88 ARG A N 1
ATOM 661 C CA . ARG A 1 88 ? -6.183 -6.232 -7.519 1.00 98.25 88 ARG A CA 1
ATOM 662 C C . ARG A 1 88 ? -6.183 -5.613 -8.897 1.00 98.25 88 ARG A C 1
ATOM 664 O O . ARG A 1 88 ? -7.165 -4.996 -9.291 1.00 98.25 88 ARG A O 1
ATOM 671 N N . ASN A 1 89 ? -5.110 -5.818 -9.650 1.00 98.06 89 ASN A N 1
ATOM 672 C CA . ASN A 1 89 ? -5.029 -5.361 -11.038 1.00 98.06 89 ASN A CA 1
ATOM 673 C C . ASN A 1 89 ? -5.321 -3.852 -11.184 1.00 98.06 89 ASN A C 1
ATOM 675 O O . ASN A 1 89 ? -6.026 -3.434 -12.101 1.00 98.06 89 ASN A O 1
ATOM 679 N N . LEU A 1 90 ? -4.823 -3.034 -10.246 1.00 97.50 90 LEU A N 1
ATOM 680 C CA . LEU A 1 90 ? -4.858 -1.575 -10.365 1.00 97.50 90 LEU A CA 1
ATOM 681 C C . LEU A 1 90 ? -3.632 -1.136 -11.158 1.00 97.50 90 LEU A C 1
ATOM 683 O O . LEU A 1 90 ? -2.504 -1.177 -10.659 1.00 97.50 90 LEU A O 1
ATOM 687 N N . HIS A 1 91 ? -3.853 -0.738 -12.403 1.00 96.94 91 HIS A N 1
ATOM 688 C CA . HIS A 1 91 ? -2.814 -0.406 -13.368 1.00 96.94 91 HIS A CA 1
ATOM 689 C C . HIS A 1 91 ? -2.835 1.090 -13.674 1.00 96.94 91 HIS A C 1
ATOM 691 O O . HIS A 1 91 ? -3.704 1.598 -14.377 1.00 96.94 91 HIS A O 1
ATOM 697 N N . SER A 1 92 ? -1.878 1.800 -13.097 1.00 94.00 92 SER A N 1
ATOM 698 C CA . SER A 1 92 ? -1.606 3.219 -13.301 1.00 94.00 92 SER A CA 1
ATOM 699 C C . SER A 1 92 ? -0.628 3.417 -14.464 1.00 94.00 92 SER A C 1
ATOM 701 O O . SER A 1 92 ? 0.131 2.516 -14.814 1.00 94.00 92 SER A O 1
ATOM 703 N N . VAL A 1 93 ? -0.592 4.621 -15.031 1.00 92.25 93 VAL A N 1
ATOM 704 C CA . VAL A 1 93 ? 0.403 5.020 -16.036 1.00 92.25 93 VAL A CA 1
ATOM 705 C C . VAL A 1 93 ? 1.179 6.212 -15.499 1.00 92.25 93 VAL A C 1
ATOM 707 O O . VAL A 1 93 ? 0.602 7.266 -15.235 1.00 92.25 93 VAL A O 1
ATOM 710 N N . ILE A 1 94 ? 2.490 6.041 -15.347 1.00 88.06 94 ILE A N 1
ATOM 711 C CA . ILE A 1 94 ? 3.410 7.104 -14.944 1.00 88.06 94 ILE A CA 1
ATOM 712 C C . ILE A 1 94 ? 4.347 7.380 -16.116 1.00 88.06 94 ILE A C 1
ATOM 714 O O . ILE A 1 94 ? 5.291 6.625 -16.337 1.00 88.06 94 ILE A O 1
ATOM 718 N N . ASN A 1 95 ? 4.073 8.439 -16.879 1.00 86.06 95 ASN A N 1
ATOM 719 C CA . ASN A 1 95 ? 4.918 8.835 -18.007 1.00 86.06 95 ASN A CA 1
ATOM 720 C C . ASN A 1 95 ? 5.955 9.897 -17.612 1.00 86.06 95 ASN A C 1
ATOM 722 O O . ASN A 1 95 ? 7.045 9.933 -18.178 1.00 86.06 95 ASN A O 1
ATOM 726 N N . ASN A 1 96 ? 5.641 10.746 -16.630 1.00 80.00 96 ASN A N 1
ATOM 727 C CA . ASN A 1 96 ? 6.593 11.676 -16.036 1.00 80.00 96 ASN A CA 1
ATOM 728 C C . ASN A 1 96 ? 7.261 11.003 -14.821 1.00 80.00 96 ASN A C 1
ATOM 730 O O . ASN A 1 96 ? 6.568 10.748 -13.829 1.00 80.00 96 ASN A O 1
ATOM 734 N N . PRO A 1 97 ? 8.581 10.731 -14.860 1.00 73.19 97 PRO A N 1
ATOM 735 C CA . PRO A 1 97 ? 9.303 9.964 -13.841 1.00 73.19 97 PRO A CA 1
ATOM 736 C C . PRO A 1 97 ? 9.600 10.778 -12.568 1.00 73.19 97 PRO A C 1
ATOM 738 O O . PRO A 1 97 ? 10.646 10.616 -11.945 1.00 73.19 97 PRO A O 1
ATOM 741 N N . SER A 1 98 ? 8.698 11.682 -12.195 1.00 83.44 98 SER A N 1
ATOM 742 C CA . SER A 1 98 ? 8.734 12.433 -10.948 1.00 83.44 98 SER A CA 1
ATOM 743 C C . SER A 1 98 ? 7.329 12.506 -10.364 1.00 83.44 98 SER A C 1
ATOM 745 O O . SER A 1 98 ? 6.373 12.908 -11.037 1.00 83.44 98 SER A O 1
ATOM 747 N N . ILE A 1 99 ? 7.195 12.091 -9.107 1.00 80.75 99 ILE A N 1
ATOM 748 C CA . ILE A 1 99 ? 5.937 12.150 -8.362 1.00 80.75 99 ILE A CA 1
ATOM 749 C C . ILE A 1 99 ? 6.232 12.775 -7.002 1.00 80.75 99 ILE A C 1
ATOM 751 O O . ILE A 1 99 ? 7.002 12.227 -6.219 1.00 80.75 99 ILE A O 1
ATOM 755 N N . GLU A 1 100 ? 5.588 13.893 -6.680 1.00 84.12 100 GLU A N 1
ATOM 756 C CA . GLU A 1 100 ? 5.700 14.504 -5.351 1.00 84.12 100 GLU A CA 1
ATOM 757 C C . GLU A 1 100 ? 5.218 13.551 -4.248 1.00 84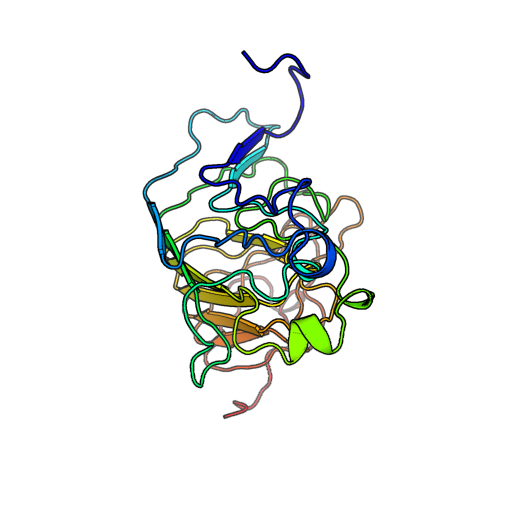.12 100 GLU A C 1
ATOM 759 O O . GLU A 1 100 ? 4.373 12.683 -4.484 1.00 84.12 100 GLU A O 1
ATOM 764 N N . LEU A 1 101 ? 5.732 13.700 -3.024 1.00 82.12 101 LEU A N 1
ATOM 765 C CA . LEU A 1 101 ? 5.492 12.762 -1.917 1.00 82.12 101 LEU A CA 1
ATOM 766 C C . LEU A 1 101 ? 4.015 12.375 -1.732 1.00 82.12 101 LEU A C 1
ATOM 768 O O . LEU A 1 101 ? 3.703 11.190 -1.621 1.00 82.12 101 LEU A O 1
ATOM 772 N N . ALA A 1 102 ? 3.127 13.370 -1.707 1.00 76.00 102 ALA A N 1
ATOM 773 C CA . ALA A 1 102 ? 1.695 13.204 -1.462 1.00 76.00 102 ALA A CA 1
ATOM 774 C C . ALA A 1 102 ? 0.844 13.241 -2.747 1.00 76.00 102 ALA A C 1
ATOM 776 O O . ALA A 1 102 ? -0.381 13.289 -2.674 1.00 76.00 102 ALA A O 1
ATOM 777 N N . ALA A 1 103 ? 1.460 13.219 -3.932 1.00 76.25 103 ALA A N 1
ATOM 778 C CA . ALA A 1 103 ? 0.732 13.263 -5.196 1.00 76.25 103 ALA A CA 1
ATOM 779 C C . ALA A 1 103 ? 0.416 11.857 -5.716 1.00 76.25 103 ALA A C 1
ATOM 781 O O . ALA A 1 103 ? 1.324 11.043 -5.828 1.00 76.25 103 ALA A O 1
ATOM 782 N N . ALA A 1 104 ? -0.847 11.628 -6.091 1.00 76.19 104 ALA A N 1
ATOM 783 C CA . ALA A 1 104 ? -1.303 10.500 -6.904 1.00 76.19 104 ALA A CA 1
ATOM 784 C C . ALA A 1 104 ? -0.886 9.116 -6.348 1.00 76.19 104 ALA A C 1
ATOM 786 O O . ALA A 1 104 ? 0.139 8.558 -6.736 1.00 76.19 104 ALA A O 1
ATOM 787 N N . GLN A 1 105 ? -1.685 8.551 -5.436 1.00 89.62 105 GLN A N 1
ATOM 788 C CA . GLN A 1 105 ? -1.332 7.330 -4.690 1.00 89.62 105 GLN A CA 1
ATOM 789 C C . GLN A 1 105 ? -2.279 6.166 -4.987 1.00 89.62 105 GLN A C 1
ATOM 791 O O . GLN A 1 105 ? -3.491 6.343 -5.066 1.00 89.62 105 GLN A O 1
ATOM 796 N N . THR A 1 106 ? -1.754 4.942 -5.063 1.00 95.06 106 THR A N 1
ATOM 797 C CA . THR A 1 106 ? -2.592 3.729 -5.116 1.00 95.06 106 THR A CA 1
ATOM 798 C C . THR A 1 106 ? -3.296 3.497 -3.779 1.00 95.06 106 THR A C 1
ATOM 800 O O . THR A 1 106 ? -4.457 3.087 -3.744 1.00 95.06 106 THR A O 1
ATOM 803 N N . VAL A 1 107 ? -2.587 3.777 -2.682 1.00 95.50 107 VAL A N 1
ATOM 804 C CA . VAL A 1 107 ? -3.094 3.760 -1.306 1.00 95.50 107 VAL A CA 1
ATOM 805 C C . VAL A 1 107 ? -2.757 5.097 -0.663 1.00 95.50 107 VAL A C 1
ATOM 807 O O . VAL A 1 107 ? -1.578 5.387 -0.453 1.00 95.50 107 VAL A O 1
ATOM 810 N N . ASP A 1 108 ? -3.782 5.880 -0.331 1.00 93.25 108 ASP A N 1
ATOM 811 C CA . ASP A 1 108 ? -3.643 7.201 0.284 1.00 93.25 108 ASP A CA 1
ATOM 812 C C . ASP A 1 108 ? -4.262 7.229 1.689 1.00 93.25 108 ASP A C 1
ATOM 814 O O . ASP A 1 108 ? -5.482 7.251 1.866 1.00 93.25 108 ASP A O 1
ATOM 818 N N . ILE A 1 109 ? -3.412 7.209 2.710 1.00 91.75 109 ILE A N 1
ATOM 819 C CA . ILE A 1 109 ? -3.777 7.289 4.128 1.00 91.75 109 ILE A CA 1
ATOM 820 C C . ILE A 1 109 ? -2.971 8.430 4.761 1.00 91.75 109 ILE A C 1
ATOM 822 O O . ILE A 1 109 ? -2.014 8.187 5.511 1.00 91.75 109 ILE A O 1
ATOM 826 N N . PRO A 1 110 ? -3.314 9.683 4.418 1.00 89.75 110 PRO A N 1
ATOM 827 C CA . PRO A 1 110 ? -2.585 10.867 4.841 1.00 89.75 110 PRO A CA 1
ATOM 828 C C . PRO A 1 110 ? -2.763 11.108 6.342 1.00 89.75 110 PRO A C 1
ATOM 830 O O . PRO A 1 110 ? -3.591 10.469 6.989 1.00 89.75 110 PRO A O 1
ATOM 833 N N . GLY A 1 111 ? -1.994 12.053 6.886 1.00 89.06 111 GLY A N 1
ATOM 834 C CA . GLY A 1 111 ? -1.991 12.455 8.296 1.00 89.06 111 GLY A CA 1
ATOM 835 C C . GLY A 1 111 ? -0.623 12.256 8.949 1.00 89.06 111 GLY A C 1
ATOM 836 O O . GLY A 1 111 ? 0.370 12.055 8.255 1.00 89.06 111 GLY A O 1
ATOM 837 N N . ASP A 1 112 ? -0.573 12.317 10.279 1.00 91.25 112 ASP A N 1
ATOM 838 C CA . ASP A 1 112 ? 0.677 12.234 11.042 1.00 91.25 112 ASP A CA 1
ATOM 839 C C . ASP A 1 112 ? 0.541 11.282 12.237 1.00 91.25 112 ASP A C 1
ATOM 841 O O . ASP A 1 112 ? -0.361 11.420 13.069 1.00 91.25 112 ASP A O 1
ATOM 845 N N . ALA A 1 113 ? 1.461 10.322 12.319 1.00 91.50 113 ALA A N 1
ATOM 846 C CA . ALA A 1 113 ? 1.537 9.346 13.393 1.00 91.50 113 ALA A CA 1
ATOM 847 C C . ALA A 1 113 ? 1.861 9.957 14.759 1.00 91.50 113 ALA A C 1
ATOM 849 O O . ALA A 1 113 ? 1.524 9.352 15.776 1.00 91.50 113 ALA A O 1
ATOM 850 N N . ALA A 1 114 ? 2.439 11.161 14.806 1.00 92.50 114 ALA A N 1
ATOM 851 C CA . ALA A 1 114 ? 2.609 11.906 16.052 1.00 92.50 114 ALA A CA 1
ATOM 852 C C . ALA A 1 114 ? 1.268 12.182 16.760 1.00 92.50 114 ALA A C 1
ATOM 854 O O . ALA A 1 114 ? 1.235 12.353 17.976 1.00 92.50 114 ALA A O 1
ATOM 855 N N . ASN A 1 115 ? 0.153 12.166 16.021 1.00 91.56 115 ASN A N 1
ATOM 856 C CA . ASN A 1 115 ? -1.182 12.376 16.574 1.00 91.56 115 ASN A CA 1
ATOM 857 C C . ASN A 1 115 ? -1.856 11.092 17.083 1.00 91.56 115 ASN A C 1
ATOM 859 O O . ASN A 1 115 ? -2.969 11.151 17.610 1.00 91.56 115 ASN A O 1
ATOM 863 N N . TRP A 1 116 ? -1.238 9.919 16.919 1.00 92.81 116 TRP A N 1
ATOM 864 C CA . TRP A 1 116 ? -1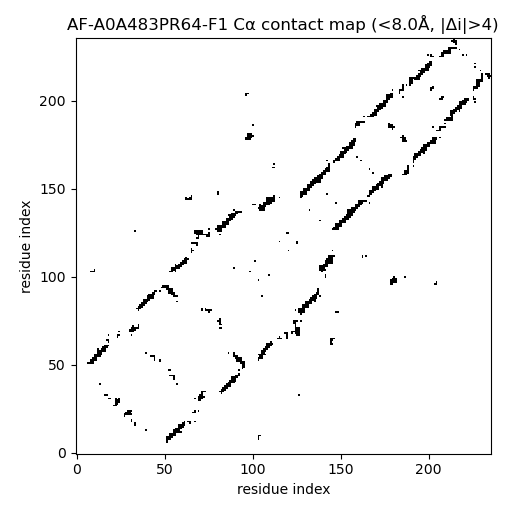.827 8.663 17.378 1.00 92.81 116 TRP A CA 1
ATOM 865 C C . TRP A 1 116 ? -1.852 8.609 18.904 1.00 92.81 116 TRP A C 1
ATOM 867 O O . TRP A 1 116 ? -0.827 8.440 19.562 1.00 92.81 116 TRP A O 1
ATOM 877 N N . THR A 1 117 ? -3.048 8.719 19.475 1.00 92.00 117 THR A N 1
ATOM 878 C CA . THR A 1 117 ? -3.243 8.653 20.924 1.00 92.00 117 THR A CA 1
ATOM 879 C C . THR A 1 117 ? -3.185 7.214 21.435 1.00 92.00 117 THR A C 1
ATOM 881 O O . THR A 1 117 ? -3.398 6.250 20.690 1.00 92.00 117 THR A O 1
ATOM 884 N N . ALA A 1 118 ? -2.955 7.058 22.742 1.00 93.75 118 ALA A N 1
ATOM 885 C CA . ALA A 1 118 ? -3.066 5.762 23.409 1.00 93.75 118 ALA A CA 1
ATOM 886 C C . ALA A 1 118 ? -4.455 5.136 23.196 1.00 93.75 118 ALA A C 1
ATOM 888 O O . ALA A 1 118 ? -4.541 3.938 22.945 1.00 93.75 118 ALA A O 1
ATOM 889 N N . ASP A 1 119 ? -5.522 5.941 23.196 1.00 90.88 119 ASP A N 1
ATOM 890 C CA . ASP A 1 119 ? -6.886 5.468 22.940 1.00 90.88 119 ASP A CA 1
ATOM 891 C C . ASP A 1 119 ? -7.031 4.864 21.539 1.00 90.88 119 ASP A C 1
ATOM 893 O O . ASP A 1 119 ? -7.606 3.788 21.379 1.00 90.88 119 ASP A O 1
ATOM 897 N N . TYR A 1 120 ? -6.466 5.505 20.510 1.00 90.94 120 TYR A N 1
ATOM 898 C CA . TYR A 1 120 ? -6.490 4.970 19.148 1.00 90.94 120 TYR A CA 1
ATOM 899 C C . TYR A 1 120 ? -5.698 3.663 19.029 1.00 90.94 120 TYR A C 1
ATOM 901 O O . TYR A 1 120 ? -6.174 2.687 18.435 1.00 90.94 120 TYR A O 1
ATOM 909 N N . LEU A 1 121 ? -4.494 3.624 19.602 1.00 92.00 121 LEU A N 1
ATOM 910 C CA . LEU A 1 121 ? -3.593 2.477 19.499 1.00 92.00 121 LEU A CA 1
ATOM 911 C C . LEU A 1 121 ? -4.093 1.271 20.303 1.00 92.00 121 LEU A C 1
ATOM 913 O O . LEU A 1 121 ? -4.059 0.150 19.785 1.00 92.00 121 LEU A O 1
ATOM 917 N N . ASN A 1 122 ? -4.601 1.510 21.515 1.00 92.88 122 ASN A N 1
ATOM 918 C CA . ASN A 1 122 ? -5.026 0.480 22.464 1.00 92.88 122 ASN A CA 1
ATOM 919 C C . ASN A 1 122 ? -6.493 0.070 22.308 1.00 92.88 122 ASN A C 1
ATOM 921 O O . ASN A 1 122 ? -6.880 -0.968 22.837 1.00 92.88 122 ASN A O 1
ATOM 925 N N . SER A 1 123 ? -7.318 0.839 21.589 1.00 92.31 123 SER A N 1
ATOM 926 C CA . SER A 1 123 ? -8.707 0.448 21.349 1.00 92.31 123 SER A CA 1
ATOM 927 C C . SER A 1 123 ? -8.786 -0.884 20.611 1.00 92.31 123 SER A C 1
ATOM 929 O O . SER A 1 123 ? -8.182 -1.056 19.555 1.00 92.31 123 SER A O 1
ATOM 931 N N . ASP A 1 124 ? -9.609 -1.803 21.101 1.00 94.00 124 ASP A N 1
ATOM 932 C CA . ASP A 1 124 ? -9.925 -3.057 20.415 1.00 94.00 124 ASP A CA 1
ATOM 933 C C . ASP A 1 124 ? -10.700 -2.851 19.102 1.00 94.00 124 ASP A C 1
ATOM 935 O O . ASP A 1 124 ? -10.749 -3.755 18.269 1.00 94.00 124 ASP A O 1
ATOM 939 N N . TYR A 1 125 ? -11.300 -1.674 18.907 1.00 92.62 125 TYR A N 1
ATOM 940 C CA . TYR A 1 125 ? -12.252 -1.387 17.832 1.00 92.62 125 TYR A CA 1
ATOM 941 C C . TYR A 1 125 ? -11.836 -0.226 16.930 1.00 92.62 125 TYR A C 1
ATOM 943 O O . TYR A 1 125 ? -12.603 0.142 16.037 1.00 92.62 125 TYR A O 1
ATOM 951 N N . SER A 1 126 ? -10.647 0.360 17.109 1.00 91.88 126 SER A N 1
ATOM 952 C CA . SER A 1 126 ? -10.151 1.306 16.108 1.00 91.88 126 SER A CA 1
ATOM 953 C C . SER A 1 126 ? -9.960 0.579 14.783 1.00 91.88 126 SER A C 1
ATOM 955 O O . SER A 1 126 ? -9.542 -0.582 14.748 1.00 91.88 126 SER A O 1
ATOM 957 N N . TRP A 1 127 ? -10.364 1.228 13.696 1.00 92.31 127 TRP A N 1
ATOM 958 C CA . TRP A 1 127 ? -10.348 0.612 12.377 1.00 92.31 127 TRP A CA 1
ATOM 959 C C . TRP A 1 127 ? -8.912 0.582 11.855 1.00 92.31 127 TRP A C 1
ATOM 961 O O . TRP A 1 127 ? -8.338 1.623 11.548 1.00 92.31 127 TRP A O 1
ATOM 971 N N . ILE A 1 128 ? -8.320 -0.611 11.814 1.00 94.25 128 ILE A N 1
ATOM 972 C CA . ILE A 1 128 ? -6.952 -0.841 11.347 1.00 94.25 128 ILE A CA 1
ATOM 973 C C . ILE A 1 128 ? -7.035 -1.819 10.178 1.00 94.25 128 ILE A C 1
ATOM 975 O O . ILE A 1 128 ? -7.288 -3.013 10.401 1.00 94.25 128 ILE A O 1
ATOM 979 N N . PRO A 1 129 ? -6.831 -1.343 8.941 1.00 95.31 129 PRO A N 1
ATOM 980 C CA . PRO A 1 129 ? -6.925 -2.195 7.779 1.00 95.31 129 PRO A CA 1
ATOM 981 C C . PRO A 1 129 ? -5.639 -2.986 7.552 1.00 95.31 129 PRO A C 1
ATOM 983 O O . PRO A 1 129 ? -4.522 -2.495 7.750 1.00 95.31 129 PRO A O 1
ATOM 986 N N . ARG A 1 130 ? -5.817 -4.206 7.053 1.00 96.88 130 ARG A N 1
ATOM 987 C CA . ARG A 1 130 ? -4.832 -4.878 6.217 1.00 96.88 130 ARG A CA 1
ATOM 988 C C . ARG A 1 130 ? -5.179 -4.611 4.760 1.00 96.88 130 ARG A C 1
ATOM 990 O O . ARG A 1 130 ? -6.287 -4.920 4.326 1.00 96.88 130 ARG A O 1
ATOM 997 N N . ILE A 1 131 ? -4.233 -4.043 4.031 1.00 97.88 131 ILE A N 1
ATOM 998 C CA . ILE A 1 131 ? -4.358 -3.679 2.628 1.00 97.88 131 ILE A CA 1
ATOM 999 C C . ILE A 1 131 ? -3.488 -4.637 1.837 1.00 97.88 131 ILE A C 1
ATOM 1001 O O . ILE A 1 131 ? -2.277 -4.668 2.021 1.00 97.88 131 ILE A O 1
ATOM 1005 N N . THR A 1 132 ? -4.115 -5.414 0.975 1.00 98.31 132 THR A N 1
ATOM 1006 C CA . THR A 1 132 ? -3.472 -6.373 0.093 1.00 98.31 132 THR A CA 1
ATOM 1007 C C . THR A 1 132 ? -3.508 -5.812 -1.319 1.00 98.31 132 THR A C 1
ATOM 1009 O O . THR A 1 132 ? -4.591 -5.541 -1.839 1.00 98.31 132 THR A O 1
ATOM 1012 N N . LEU A 1 133 ? -2.337 -5.600 -1.914 1.00 98.56 133 LEU A N 1
ATOM 1013 C CA . LEU A 1 133 ? -2.187 -5.223 -3.314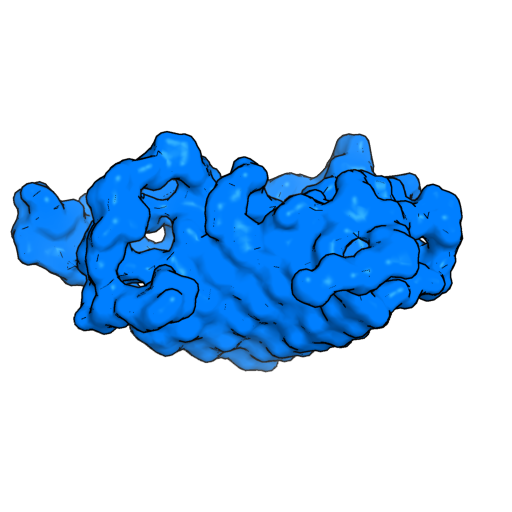 1.00 98.56 133 LEU A CA 1
ATOM 1014 C C . LEU A 1 133 ? -1.733 -6.445 -4.104 1.00 98.56 133 LEU A C 1
ATOM 1016 O O . LEU A 1 133 ? -0.614 -6.908 -3.907 1.00 98.56 133 LEU A O 1
ATOM 1020 N N . ASP A 1 134 ? -2.573 -6.920 -5.017 1.00 98.06 134 ASP A N 1
ATOM 1021 C CA . ASP A 1 134 ? -2.272 -8.060 -5.880 1.00 98.06 134 ASP A CA 1
ATOM 1022 C C . ASP A 1 134 ? -2.109 -7.578 -7.323 1.00 98.06 134 ASP A C 1
ATOM 1024 O O . ASP A 1 134 ? -3.058 -7.087 -7.941 1.00 98.06 134 ASP A O 1
ATOM 1028 N N . ASN A 1 135 ? -0.909 -7.730 -7.884 1.00 97.50 135 ASN A N 1
ATOM 1029 C CA . ASN A 1 135 ? -0.627 -7.373 -9.278 1.00 97.50 135 ASN A CA 1
ATOM 1030 C C . ASN A 1 135 ? -0.976 -5.904 -9.635 1.00 97.50 135 ASN A C 1
ATOM 1032 O O . ASN A 1 135 ? -1.496 -5.603 -10.713 1.00 97.50 135 ASN A O 1
ATOM 1036 N N . CYS A 1 136 ? -0.713 -4.974 -8.713 1.00 97.81 136 CYS A N 1
ATOM 1037 C CA . CYS A 1 136 ? -0.872 -3.534 -8.941 1.00 97.81 136 CYS A CA 1
ATOM 1038 C C . CYS A 1 136 ? 0.404 -2.940 -9.557 1.00 97.81 136 CYS A C 1
ATOM 1040 O O . CYS A 1 136 ? 1.514 -3.312 -9.172 1.00 97.81 136 CYS A O 1
ATOM 1042 N N . ILE A 1 137 ? 0.266 -2.037 -10.533 1.00 95.50 137 ILE A N 1
ATOM 1043 C CA . ILE A 1 137 ? 1.387 -1.569 -11.367 1.00 95.50 137 ILE A CA 1
ATOM 1044 C C . ILE A 1 137 ? 1.201 -0.098 -11.771 1.00 95.50 137 ILE A C 1
ATOM 1046 O O . ILE A 1 137 ? 0.246 0.205 -12.469 1.00 95.50 137 ILE A O 1
ATOM 1050 N N . PRO A 1 138 ? 2.140 0.802 -11.446 1.00 93.50 138 PRO A N 1
ATOM 1051 C CA . PRO A 1 138 ? 2.901 0.776 -10.208 1.00 93.50 138 PRO A CA 1
ATOM 1052 C C . PRO A 1 138 ? 1.989 0.946 -8.981 1.00 93.50 138 PRO A C 1
ATOM 1054 O O . PRO A 1 138 ? 1.029 1.716 -8.996 1.00 93.50 138 PRO A O 1
ATOM 1057 N N . ALA A 1 139 ? 2.335 0.262 -7.895 1.00 95.25 139 ALA A N 1
ATOM 1058 C CA . ALA A 1 139 ? 1.827 0.501 -6.557 1.00 95.25 139 ALA A CA 1
ATOM 1059 C C . ALA A 1 139 ? 2.581 1.672 -5.911 1.00 95.25 139 ALA A C 1
ATOM 1061 O O . ALA A 1 139 ? 3.812 1.657 -5.807 1.00 95.25 139 ALA A O 1
ATOM 1062 N N . ILE A 1 140 ? 1.835 2.674 -5.449 1.00 94.25 140 ILE A N 1
ATOM 1063 C CA . ILE A 1 140 ? 2.361 3.852 -4.755 1.00 94.25 140 ILE A CA 1
ATOM 1064 C C . ILE A 1 140 ? 1.657 3.955 -3.398 1.00 94.25 140 ILE A C 1
ATOM 1066 O O . ILE A 1 140 ? 0.443 4.167 -3.333 1.00 94.25 140 ILE A O 1
ATOM 1070 N N . ILE A 1 141 ? 2.407 3.719 -2.319 1.00 94.69 141 ILE A N 1
ATOM 1071 C CA . ILE A 1 141 ? 1.866 3.606 -0.961 1.00 94.69 141 ILE A CA 1
ATOM 1072 C C . ILE A 1 141 ? 2.227 4.846 -0.146 1.00 94.69 141 ILE A C 1
ATOM 1074 O O . ILE A 1 141 ? 3.406 5.097 0.123 1.00 94.69 141 ILE A O 1
ATOM 1078 N N . HIS A 1 142 ? 1.211 5.573 0.316 1.00 93.38 142 HIS A N 1
ATOM 1079 C CA . HIS A 1 142 ? 1.341 6.722 1.204 1.00 93.38 142 HIS A CA 1
ATOM 1080 C C . HIS A 1 142 ? 0.489 6.499 2.453 1.00 93.38 142 HIS A C 1
ATOM 1082 O O . HIS A 1 142 ? -0.725 6.654 2.427 1.00 93.38 142 HIS A O 1
ATOM 1088 N N . THR A 1 143 ? 1.110 6.091 3.560 1.00 92.94 143 THR A N 1
ATOM 1089 C CA . THR A 1 143 ? 0.393 5.730 4.796 1.00 92.94 143 THR A CA 1
ATOM 1090 C C . THR A 1 143 ? 0.956 6.378 6.068 1.00 92.94 143 THR A C 1
ATOM 1092 O O . THR A 1 143 ? 1.250 5.683 7.042 1.00 92.94 143 THR A O 1
ATOM 1095 N N . PRO A 1 144 ? 1.150 7.707 6.121 1.00 91.44 144 PRO A N 1
ATOM 1096 C CA . PRO A 1 144 ? 1.667 8.346 7.329 1.00 91.44 144 PRO A CA 1
ATOM 1097 C C . PRO A 1 144 ? 0.641 8.505 8.467 1.00 91.44 144 PRO A C 1
ATOM 1099 O O . PRO A 1 144 ? 1.059 8.579 9.622 1.00 91.44 144 PRO A O 1
ATOM 1102 N N . GLY A 1 145 ? -0.670 8.556 8.193 1.00 87.38 145 GLY A N 1
ATOM 1103 C CA . GLY A 1 145 ? -1.618 9.121 9.166 1.00 87.38 145 GLY A CA 1
ATOM 1104 C C . GLY A 1 145 ? -2.540 8.181 9.922 1.00 87.38 145 GLY A C 1
ATOM 1105 O O . GLY A 1 145 ? -3.130 8.596 10.917 1.00 87.38 145 GLY A O 1
ATOM 1106 N N . ALA A 1 146 ? -2.627 6.908 9.548 1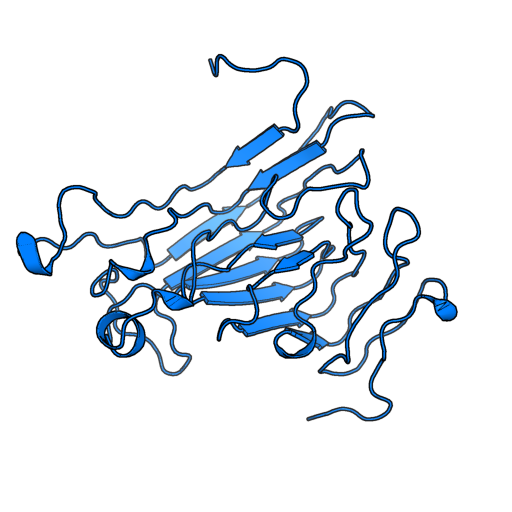.00 90.25 146 ALA A N 1
ATOM 1107 C CA . ALA A 1 146 ? -3.316 5.907 10.358 1.00 90.25 146 ALA A CA 1
ATOM 1108 C C . ALA A 1 146 ? -2.537 4.595 10.380 1.00 90.25 146 ALA A C 1
ATOM 1110 O O . ALA A 1 146 ? -1.799 4.270 9.445 1.00 90.25 146 ALA A O 1
ATOM 1111 N N . LYS A 1 147 ? -2.703 3.847 11.476 1.00 93.38 147 LYS A N 1
ATOM 1112 C CA . LYS A 1 147 ? -2.094 2.527 11.601 1.00 93.38 147 LYS A CA 1
ATOM 1113 C C . LYS A 1 147 ? -2.694 1.574 10.564 1.00 93.38 147 LYS A C 1
ATOM 1115 O O . LYS A 1 147 ? -3.909 1.414 10.525 1.00 93.38 147 LYS A O 1
ATOM 1120 N N . ALA A 1 148 ? -1.847 0.930 9.771 1.00 94.31 148 ALA A N 1
ATOM 1121 C CA . ALA A 1 148 ? -2.229 -0.025 8.739 1.00 94.31 148 ALA A CA 1
ATOM 1122 C C . ALA A 1 148 ? -1.167 -1.124 8.579 1.00 94.31 148 ALA A C 1
ATOM 1124 O O . ALA A 1 148 ? -0.011 -0.992 9.000 1.00 94.31 148 ALA A O 1
ATOM 1125 N N . VAL A 1 149 ? -1.574 -2.230 7.962 1.00 95.56 149 VAL A N 1
ATOM 1126 C CA . VAL A 1 149 ? -0.672 -3.259 7.436 1.00 95.56 149 VAL A CA 1
ATOM 1127 C C . VAL A 1 149 ? -0.837 -3.279 5.928 1.00 95.56 149 VAL A C 1
ATOM 1129 O O . VAL A 1 149 ? -1.965 -3.327 5.452 1.00 95.56 149 VAL A O 1
ATOM 1132 N N . VAL A 1 150 ? 0.266 -3.244 5.191 1.00 96.88 150 VAL A N 1
ATOM 1133 C CA . VAL A 1 150 ? 0.260 -3.295 3.728 1.00 96.88 150 VAL A CA 1
ATOM 1134 C C . VAL A 1 150 ? 1.024 -4.537 3.290 1.00 96.88 150 VAL A C 1
ATOM 1136 O O . VAL A 1 150 ? 2.190 -4.694 3.639 1.00 96.88 150 VAL A O 1
ATOM 1139 N N . ASP A 1 151 ? 0.367 -5.421 2.555 1.00 97.50 151 ASP A N 1
ATOM 1140 C CA . ASP A 1 151 ? 0.967 -6.600 1.940 1.00 97.50 151 ASP A CA 1
ATOM 1141 C C . ASP A 1 151 ? 0.858 -6.437 0.409 1.00 97.50 151 ASP A C 1
ATOM 1143 O O . ASP A 1 151 ? -0.211 -6.138 -0.119 1.00 97.50 151 ASP A O 1
ATOM 1147 N N . ILE A 1 152 ? 1.973 -6.568 -0.306 1.00 97.94 152 ILE A N 1
ATOM 1148 C CA . ILE A 1 152 ? 2.068 -6.422 -1.764 1.00 97.94 152 ILE A CA 1
ATOM 1149 C C . ILE A 1 152 ? 2.524 -7.756 -2.347 1.00 97.94 152 ILE A C 1
ATOM 1151 O O . ILE A 1 152 ? 3.566 -8.281 -1.946 1.00 97.94 152 ILE A O 1
ATOM 1155 N N . HIS A 1 153 ? 1.767 -8.274 -3.309 1.00 97.25 153 HIS A N 1
ATOM 1156 C CA . HIS A 1 153 ? 2.023 -9.538 -3.987 1.00 97.25 153 HIS A CA 1
ATOM 1157 C C . HIS A 1 153 ? 2.088 -9.319 -5.502 1.00 97.25 153 HIS A C 1
ATOM 1159 O O . HIS A 1 153 ? 1.082 -9.027 -6.154 1.00 97.25 153 HIS A O 1
ATOM 1165 N N . GLY A 1 154 ? 3.281 -9.482 -6.074 1.00 95.19 154 GLY A N 1
ATOM 1166 C CA . GLY A 1 154 ? 3.493 -9.265 -7.504 1.00 95.19 154 GLY A CA 1
ATOM 1167 C C . GLY A 1 154 ? 3.346 -7.806 -7.945 1.00 95.19 154 GLY A C 1
ATOM 1168 O O . GLY A 1 154 ? 3.287 -6.880 -7.134 1.00 95.19 154 GLY A O 1
ATOM 1169 N N . GLY A 1 155 ? 3.273 -7.609 -9.261 1.00 96.19 155 GLY A N 1
ATOM 1170 C CA . GLY A 1 155 ? 3.175 -6.286 -9.873 1.00 96.19 155 GLY A CA 1
ATOM 1171 C C . GLY A 1 155 ? 4.475 -5.487 -9.767 1.00 96.19 155 GLY A C 1
ATOM 1172 O O . GLY A 1 155 ? 5.565 -6.056 -9.722 1.00 96.19 155 GLY A O 1
ATOM 1173 N N . LYS A 1 156 ? 4.349 -4.157 -9.733 1.00 95.88 156 LYS A N 1
ATOM 1174 C CA . LYS A 1 156 ? 5.479 -3.225 -9.651 1.00 95.88 156 LYS A CA 1
ATOM 1175 C C . LYS A 1 156 ? 5.280 -2.263 -8.490 1.00 95.88 156 LYS A C 1
ATOM 1177 O O . LYS A 1 156 ? 4.246 -1.613 -8.415 1.00 95.88 156 LYS A O 1
ATOM 1182 N N . LEU A 1 157 ? 6.270 -2.105 -7.623 1.00 95.25 157 LEU A N 1
ATOM 1183 C CA . LEU A 1 157 ? 6.276 -1.160 -6.513 1.00 95.25 157 LEU A CA 1
ATOM 1184 C C . LEU A 1 157 ? 7.124 0.068 -6.850 1.00 95.25 157 LEU A C 1
ATOM 1186 O O . LEU A 1 157 ? 8.312 -0.053 -7.143 1.00 95.25 157 LEU A O 1
ATOM 1190 N N . ALA A 1 158 ? 6.521 1.252 -6.734 1.00 92.88 158 ALA A N 1
ATOM 1191 C CA . ALA A 1 158 ? 7.180 2.529 -7.011 1.00 92.88 158 ALA A CA 1
ATOM 1192 C C . ALA A 1 158 ? 7.440 3.388 -5.767 1.00 92.88 158 ALA A C 1
ATOM 1194 O O . ALA A 1 158 ? 8.253 4.314 -5.821 1.00 92.88 158 ALA A O 1
ATOM 1195 N N . ARG A 1 159 ? 6.757 3.116 -4.646 1.00 91.94 159 ARG A N 1
ATOM 1196 C CA . ARG A 1 159 ? 6.913 3.878 -3.398 1.00 91.94 159 ARG A CA 1
ATOM 1197 C C . ARG A 1 159 ? 6.360 3.144 -2.186 1.00 91.94 159 ARG A C 1
ATOM 1199 O O . ARG A 1 159 ? 5.265 2.589 -2.255 1.00 91.94 159 ARG A O 1
ATOM 1206 N N . VAL A 1 160 ? 7.050 3.275 -1.050 1.00 92.81 160 VAL A N 1
ATOM 1207 C CA . VAL A 1 160 ? 6.512 2.955 0.282 1.00 92.81 160 VAL A CA 1
ATOM 1208 C C . VAL A 1 160 ? 6.855 4.070 1.259 1.00 92.81 160 VAL A C 1
ATOM 1210 O O . VAL A 1 160 ? 7.970 4.134 1.779 1.00 92.81 160 VAL A O 1
ATOM 1213 N N . TYR A 1 161 ? 5.876 4.923 1.548 1.00 92.25 161 TYR A N 1
ATOM 1214 C CA . TYR A 1 161 ? 6.001 5.974 2.546 1.00 92.25 161 TYR A CA 1
ATOM 1215 C C . TYR A 1 161 ? 5.110 5.712 3.758 1.00 92.25 161 TYR A C 1
ATOM 1217 O O . TYR A 1 161 ? 3.884 5.659 3.657 1.00 92.25 161 TYR A O 1
ATOM 1225 N N . THR A 1 162 ? 5.739 5.594 4.924 1.00 90.44 162 THR A N 1
ATOM 1226 C CA . THR A 1 162 ? 5.072 5.449 6.227 1.00 90.44 162 THR A CA 1
ATOM 1227 C C . THR A 1 162 ? 5.437 6.581 7.190 1.00 90.44 162 THR A C 1
ATOM 1229 O O . THR A 1 162 ? 5.065 6.527 8.353 1.00 90.44 162 THR A O 1
ATOM 1232 N N . ASN A 1 163 ? 6.203 7.593 6.761 1.00 87.44 163 ASN A N 1
ATOM 1233 C CA . ASN A 1 163 ? 6.765 8.624 7.651 1.00 87.44 163 ASN A CA 1
ATOM 1234 C C . ASN A 1 163 ? 7.492 8.040 8.889 1.00 87.44 163 ASN A C 1
ATOM 1236 O O . ASN A 1 163 ? 7.386 8.561 9.995 1.00 87.44 163 ASN A O 1
ATOM 1240 N N . GLY A 1 164 ? 8.155 6.886 8.734 1.00 79.94 164 GLY A N 1
ATOM 1241 C CA . GLY A 1 164 ? 8.884 6.223 9.823 1.00 79.94 164 GLY A CA 1
ATOM 1242 C C . GLY A 1 164 ? 8.015 5.672 10.963 1.00 79.94 164 GLY A C 1
ATOM 1243 O O . GLY A 1 164 ? 8.553 5.260 11.992 1.00 79.94 164 GLY A O 1
ATOM 1244 N N . ASN A 1 165 ? 6.688 5.646 10.810 1.00 84.06 165 ASN A N 1
ATOM 1245 C CA . ASN A 1 165 ? 5.771 5.206 11.858 1.00 84.06 165 ASN A CA 1
ATOM 1246 C C . ASN A 1 165 ? 5.732 3.666 12.017 1.00 84.06 165 ASN A C 1
ATOM 1248 O O . ASN A 1 165 ? 6.422 2.910 11.332 1.00 84.06 165 ASN A O 1
ATOM 1252 N N . GLY A 1 166 ? 4.903 3.184 12.950 1.00 81.38 166 GLY A N 1
ATOM 1253 C CA . GLY A 1 166 ? 4.734 1.755 13.253 1.00 81.38 166 GLY A CA 1
ATOM 1254 C C . GLY A 1 166 ? 3.968 0.928 12.208 1.00 81.38 166 GLY A C 1
ATOM 1255 O O . GLY A 1 166 ? 3.557 -0.194 12.527 1.00 81.38 166 GLY A O 1
ATOM 1256 N N . ASN A 1 167 ? 3.728 1.456 11.004 1.00 91.94 167 ASN A N 1
ATOM 1257 C CA . ASN A 1 167 ? 3.106 0.710 9.914 1.00 91.94 167 ASN A CA 1
ATOM 1258 C C . ASN A 1 167 ? 4.041 -0.369 9.388 1.00 91.94 167 ASN A C 1
ATOM 1260 O O . ASN A 1 167 ? 5.256 -0.199 9.295 1.00 91.94 167 ASN A O 1
ATOM 1264 N N . ARG A 1 168 ? 3.444 -1.514 9.061 1.00 89.75 168 ARG A N 1
ATOM 1265 C CA . ARG A 1 168 ? 4.166 -2.678 8.549 1.00 89.75 168 ARG A CA 1
ATOM 1266 C C . ARG A 1 168 ? 3.879 -2.808 7.068 1.00 89.75 168 ARG A C 1
ATOM 1268 O O . ARG A 1 168 ? 2.710 -2.843 6.689 1.00 89.75 168 ARG A O 1
ATOM 1275 N N . CYS A 1 169 ? 4.935 -2.927 6.276 1.00 94.00 169 CYS A N 1
ATOM 1276 C CA . CYS A 1 169 ? 4.836 -3.218 4.856 1.00 94.00 169 CYS A CA 1
ATOM 1277 C C . CYS A 1 169 ? 5.544 -4.544 4.559 1.00 94.00 169 CYS A C 1
ATOM 1279 O O . CYS A 1 169 ? 6.638 -4.797 5.074 1.00 94.00 169 CYS A O 1
ATOM 1281 N N . ARG A 1 170 ? 4.922 -5.402 3.754 1.00 95.44 170 ARG A N 1
ATOM 1282 C CA . ARG A 1 170 ? 5.536 -6.614 3.213 1.00 95.44 170 ARG A CA 1
ATOM 1283 C C . ARG A 1 170 ? 5.390 -6.611 1.707 1.00 95.44 170 ARG A C 1
ATOM 1285 O O . ARG A 1 170 ? 4.308 -6.351 1.197 1.00 95.44 170 ARG A O 1
ATOM 1292 N N . VAL A 1 171 ? 6.469 -6.927 1.015 1.00 96.38 171 VAL A N 1
ATOM 1293 C CA . VAL A 1 171 ? 6.522 -6.988 -0.442 1.00 96.38 171 VAL A CA 1
ATOM 1294 C C . VAL A 1 171 ? 7.021 -8.370 -0.817 1.00 96.38 171 VAL A C 1
ATOM 1296 O O . VAL A 1 171 ? 8.053 -8.819 -0.319 1.00 96.38 171 VAL A O 1
ATOM 1299 N N . THR A 1 172 ? 6.259 -9.082 -1.636 1.00 96.62 172 THR A N 1
ATOM 1300 C CA . THR A 1 172 ? 6.562 -10.454 -2.038 1.00 96.62 172 THR A CA 1
ATOM 1301 C C . THR A 1 172 ? 6.427 -10.596 -3.547 1.00 96.62 172 THR A C 1
ATOM 1303 O O . THR A 1 172 ? 5.343 -10.394 -4.092 1.00 96.62 172 THR A O 1
ATOM 1306 N N . GLY A 1 173 ? 7.518 -10.973 -4.217 1.00 94.88 173 GLY A N 1
ATOM 1307 C CA . GLY A 1 173 ? 7.493 -11.298 -5.645 1.00 94.88 173 GLY A CA 1
ATOM 1308 C C . GLY A 1 173 ? 7.204 -10.123 -6.581 1.00 94.88 173 GLY A C 1
ATOM 1309 O O . GLY A 1 173 ? 6.652 -10.359 -7.648 1.00 94.88 173 GLY A O 1
ATOM 1310 N N . ALA A 1 174 ? 7.493 -8.881 -6.181 1.00 95.81 174 ALA A N 1
ATOM 1311 C CA . ALA A 1 174 ? 7.229 -7.692 -6.993 1.00 95.81 174 ALA A CA 1
ATOM 1312 C C . ALA A 1 174 ? 8.497 -7.172 -7.686 1.00 95.81 174 ALA A C 1
ATOM 1314 O O . ALA A 1 174 ? 9.602 -7.305 -7.151 1.00 95.81 174 ALA A O 1
ATOM 1315 N N . ASP A 1 175 ? 8.313 -6.498 -8.820 1.00 95.25 175 ASP A N 1
ATOM 1316 C CA . ASP A 1 175 ? 9.340 -5.635 -9.401 1.00 95.25 175 ASP A CA 1
ATOM 1317 C C . ASP A 1 175 ? 9.401 -4.330 -8.606 1.00 95.25 175 ASP A C 1
ATOM 1319 O O . ASP A 1 175 ? 8.379 -3.687 -8.375 1.00 95.25 175 ASP A O 1
ATOM 1323 N N . ILE A 1 176 ? 10.583 -3.896 -8.190 1.00 93.69 176 ILE A N 1
ATOM 1324 C CA . ILE A 1 176 ? 10.770 -2.643 -7.458 1.00 93.69 176 ILE A CA 1
ATOM 1325 C C . ILE A 1 176 ? 11.517 -1.665 -8.357 1.00 93.69 176 ILE A C 1
ATOM 1327 O O . ILE A 1 176 ? 12.676 -1.877 -8.705 1.00 93.69 176 ILE A O 1
ATOM 1331 N N . GLU A 1 177 ? 10.834 -0.584 -8.722 1.00 93.19 177 GLU A N 1
ATOM 1332 C CA . GLU A 1 177 ? 11.356 0.523 -9.523 1.00 93.19 177 GLU A CA 1
ATOM 1333 C C . GLU A 1 177 ? 10.870 1.823 -8.886 1.00 93.19 177 GLU A C 1
ATOM 1335 O O . GLU A 1 177 ? 9.769 2.301 -9.167 1.00 93.19 177 GLU A O 1
ATOM 1340 N N . LEU A 1 178 ? 11.660 2.375 -7.961 1.00 91.81 178 LEU A N 1
ATOM 1341 C CA . LEU A 1 178 ? 11.222 3.555 -7.221 1.00 91.81 178 LEU A CA 1
ATOM 1342 C C . LEU A 1 178 ? 11.195 4.805 -8.104 1.00 91.81 178 LEU A C 1
ATOM 1344 O O . LEU A 1 178 ? 12.092 5.052 -8.919 1.00 91.81 178 LEU A O 1
ATOM 1348 N N . ILE A 1 179 ? 10.161 5.616 -7.886 1.00 89.81 179 ILE A N 1
ATOM 1349 C CA . ILE A 1 179 ? 9.948 6.880 -8.592 1.00 89.81 179 ILE A CA 1
ATOM 1350 C C . ILE A 1 179 ? 10.227 8.034 -7.622 1.00 89.81 179 ILE A C 1
ATOM 1352 O O . ILE A 1 179 ? 9.493 8.180 -6.628 1.00 89.81 179 ILE A O 1
ATOM 1356 N N . PRO A 1 180 ? 11.297 8.818 -7.859 1.00 89.12 180 PRO A N 1
ATOM 1357 C CA . PRO A 1 180 ? 11.670 9.903 -6.974 1.00 89.12 180 PRO A CA 1
ATOM 1358 C C . PRO A 1 180 ? 10.726 11.104 -7.119 1.00 89.12 180 PRO A C 1
ATOM 1360 O O . PRO A 1 180 ? 9.894 11.163 -8.027 1.00 89.12 180 PRO A O 1
ATOM 1363 N N . ASP A 1 181 ? 10.855 12.070 -6.215 1.00 87.62 181 ASP A N 1
ATOM 1364 C CA . ASP A 1 181 ? 10.335 13.421 -6.445 1.00 87.62 181 ASP A CA 1
A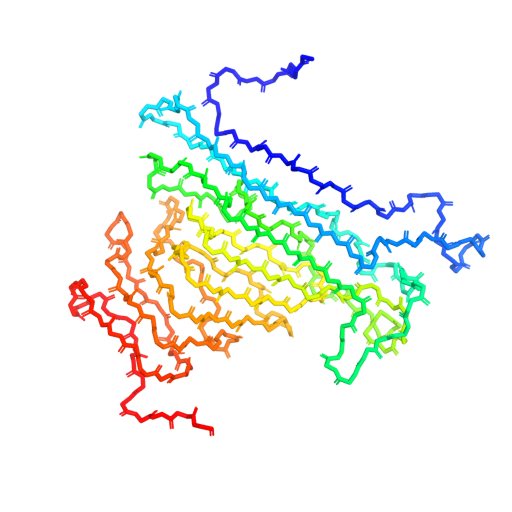TOM 1365 C C . ASP A 1 181 ? 11.290 14.265 -7.311 1.00 87.62 181 ASP A C 1
ATOM 1367 O O . ASP A 1 181 ? 12.339 13.799 -7.771 1.00 87.62 181 ASP A O 1
ATOM 1371 N N . ALA A 1 182 ? 10.943 15.539 -7.517 1.00 84.19 182 ALA A N 1
ATOM 1372 C CA . ALA A 1 182 ? 11.755 16.474 -8.290 1.00 84.19 182 ALA A CA 1
ATOM 1373 C C . ALA A 1 182 ? 13.158 16.722 -7.696 1.00 84.19 182 ALA A C 1
ATOM 1375 O O . ALA A 1 182 ? 14.044 17.177 -8.417 1.00 84.19 182 ALA A O 1
ATOM 1376 N N . SER A 1 183 ? 13.375 16.410 -6.413 1.00 85.06 183 SER A N 1
ATOM 1377 C CA . SER A 1 183 ? 14.673 16.521 -5.735 1.00 85.06 183 SER A CA 1
ATOM 1378 C C . SER A 1 183 ? 15.488 15.222 -5.784 1.00 85.06 183 SER A C 1
ATOM 1380 O O . SER A 1 183 ? 16.594 15.174 -5.248 1.00 85.06 183 SER A O 1
ATOM 1382 N N . GLY A 1 184 ? 14.969 14.164 -6.416 1.00 86.31 184 GLY A N 1
ATOM 1383 C CA . GLY A 1 184 ? 15.634 12.864 -6.508 1.00 86.31 184 GLY A CA 1
ATOM 1384 C C . GLY A 1 184 ? 15.406 11.956 -5.295 1.00 86.31 184 GLY A C 1
ATOM 1385 O O . GLY A 1 184 ? 16.050 10.911 -5.197 1.00 86.31 184 GLY A O 1
ATOM 1386 N N . VAL A 1 185 ? 14.507 12.310 -4.369 1.00 87.31 185 VAL A N 1
ATOM 1387 C CA . VAL A 1 185 ? 14.272 11.521 -3.152 1.00 87.31 185 VAL A CA 1
ATOM 1388 C C . VAL A 1 185 ? 13.411 10.306 -3.468 1.00 87.31 185 VAL A C 1
ATOM 1390 O O . VAL A 1 185 ? 12.258 10.430 -3.882 1.00 87.31 185 VAL A O 1
ATOM 1393 N N . VAL A 1 186 ? 13.952 9.114 -3.212 1.00 86.62 186 VAL A N 1
ATOM 1394 C CA . VAL A 1 186 ? 13.204 7.856 -3.288 1.00 86.62 186 VAL A CA 1
ATOM 1395 C C . VAL A 1 186 ? 12.574 7.541 -1.933 1.00 86.62 186 VAL A C 1
ATOM 1397 O O . VAL A 1 186 ? 13.249 7.353 -0.924 1.00 86.62 186 VAL A O 1
ATOM 1400 N N . TYR A 1 187 ? 11.247 7.499 -1.887 1.00 88.62 187 TYR A N 1
ATOM 1401 C CA . TYR A 1 187 ? 10.508 7.255 -0.651 1.00 88.62 187 TYR A CA 1
ATOM 1402 C C . TYR A 1 187 ? 10.323 5.753 -0.424 1.00 88.62 187 TYR A C 1
ATOM 1404 O O . TYR A 1 187 ? 9.386 5.137 -0.942 1.00 88.62 187 TYR A O 1
ATOM 1412 N N . PHE A 1 188 ? 11.227 5.164 0.358 1.00 90.12 188 PHE A N 1
ATOM 1413 C CA . PHE A 1 188 ? 11.165 3.755 0.728 1.00 90.12 188 PHE A CA 1
ATOM 1414 C C . PHE A 1 188 ? 11.548 3.538 2.194 1.00 90.12 188 PHE A C 1
ATOM 1416 O O . PHE A 1 188 ? 12.700 3.704 2.588 1.00 90.12 188 PHE A O 1
ATOM 1423 N N . ALA A 1 189 ? 10.571 3.147 3.013 1.00 88.19 189 ALA A N 1
ATOM 1424 C CA . ALA A 1 189 ? 10.762 2.837 4.430 1.00 88.19 189 ALA A CA 1
ATOM 1425 C C . ALA A 1 189 ? 11.459 1.472 4.631 1.00 88.19 189 ALA A C 1
ATOM 1427 O O . ALA A 1 189 ? 10.835 0.503 5.074 1.00 88.19 189 ALA A O 1
ATOM 1428 N N . ALA A 1 190 ? 12.741 1.376 4.262 1.00 85.00 190 ALA A N 1
ATOM 1429 C CA . ALA A 1 190 ? 13.502 0.123 4.191 1.00 85.00 190 ALA A CA 1
ATOM 1430 C C . ALA A 1 190 ? 13.550 -0.662 5.516 1.00 85.00 190 ALA A C 1
ATOM 1432 O O . ALA A 1 190 ? 13.428 -1.884 5.531 1.00 85.00 190 ALA A O 1
ATOM 1433 N N . ASP A 1 191 ? 13.653 0.027 6.651 1.00 82.81 191 ASP A N 1
ATOM 1434 C CA . ASP A 1 191 ? 13.726 -0.584 7.982 1.00 82.81 191 ASP A CA 1
ATOM 1435 C C . ASP A 1 191 ? 12.373 -1.150 8.470 1.00 82.81 191 ASP A C 1
ATOM 1437 O O . ASP A 1 191 ? 12.320 -1.997 9.375 1.00 82.81 191 ASP A O 1
ATOM 1441 N N . LYS A 1 192 ? 11.266 -0.711 7.859 1.00 84.25 192 LYS A N 1
ATOM 1442 C CA . LYS A 1 192 ? 9.887 -1.137 8.164 1.00 84.25 192 LYS A CA 1
ATOM 1443 C C . LYS A 1 192 ? 9.269 -2.037 7.097 1.00 84.25 192 LYS A C 1
ATOM 1445 O O . LYS A 1 192 ? 8.182 -2.576 7.317 1.00 84.25 192 LYS A O 1
ATOM 1450 N N . THR A 1 193 ? 9.955 -2.209 5.973 1.00 90.06 193 THR A N 1
ATOM 1451 C CA . THR A 1 193 ? 9.465 -2.975 4.830 1.00 90.06 193 THR A CA 1
ATOM 1452 C C . THR A 1 193 ? 10.220 -4.292 4.730 1.00 90.06 193 THR A C 1
ATOM 1454 O O . THR A 1 193 ? 11.432 -4.309 4.539 1.00 90.06 193 THR A O 1
ATOM 1457 N N . LEU A 1 194 ? 9.503 -5.406 4.871 1.00 92.50 194 LEU A N 1
ATOM 1458 C CA . LEU A 1 194 ? 10.048 -6.735 4.604 1.00 92.50 194 LEU A CA 1
ATOM 1459 C C . LEU A 1 194 ? 9.904 -7.030 3.110 1.00 92.50 194 LEU A C 1
ATOM 1461 O O . LEU A 1 194 ? 8.783 -7.061 2.610 1.00 92.50 194 LEU A O 1
ATOM 1465 N N . VAL A 1 195 ? 11.015 -7.257 2.416 1.00 92.38 195 VAL A N 1
ATOM 1466 C CA . VAL A 1 195 ? 11.038 -7.528 0.975 1.00 92.38 195 VAL A CA 1
ATOM 1467 C C . VAL A 1 195 ? 11.567 -8.934 0.723 1.00 92.38 195 VAL A C 1
ATOM 1469 O O . VAL A 1 195 ? 12.704 -9.248 1.086 1.00 92.38 195 VAL A O 1
ATOM 1472 N N . THR A 1 196 ? 10.756 -9.776 0.090 1.00 93.44 196 THR A N 1
ATOM 1473 C CA . THR A 1 196 ? 11.094 -11.177 -0.173 1.00 93.44 196 THR A CA 1
ATOM 1474 C C . THR A 1 196 ? 10.865 -11.530 -1.636 1.00 93.44 196 THR A C 1
ATOM 1476 O O . THR A 1 196 ? 9.798 -11.249 -2.183 1.00 93.44 196 THR A O 1
ATOM 1479 N N . GLY A 1 197 ? 11.837 -12.188 -2.268 1.00 93.12 197 GLY A N 1
ATOM 1480 C CA . GLY A 1 197 ? 11.668 -12.705 -3.628 1.00 93.12 197 GLY A CA 1
ATOM 1481 C C . GLY A 1 197 ? 11.456 -11.620 -4.686 1.00 93.12 197 GLY A C 1
ATOM 1482 O O . GLY A 1 197 ? 10.758 -11.882 -5.655 1.00 93.12 197 GLY A O 1
ATOM 1483 N N . CYS A 1 198 ? 11.929 -10.390 -4.460 1.00 93.75 198 CYS A N 1
ATOM 1484 C CA . CYS A 1 198 ? 11.656 -9.255 -5.345 1.00 93.75 198 CYS A CA 1
ATOM 1485 C C . CYS A 1 198 ? 12.822 -8.974 -6.295 1.00 93.75 198 CYS A C 1
ATOM 1487 O O . CYS A 1 198 ? 13.991 -9.142 -5.933 1.00 93.75 198 CYS A O 1
ATOM 1489 N N . SER A 1 199 ? 12.486 -8.462 -7.475 1.00 92.94 199 SER A N 1
ATOM 1490 C CA . SER A 1 199 ? 13.444 -8.014 -8.482 1.00 92.94 199 SER A CA 1
ATOM 1491 C C . SER A 1 199 ? 13.605 -6.501 -8.401 1.00 92.94 199 SER A C 1
ATOM 1493 O O . SER A 1 199 ? 12.632 -5.755 -8.432 1.00 92.94 199 SER A O 1
ATOM 1495 N N . TRP A 1 200 ? 14.839 -6.029 -8.285 1.00 91.69 200 TRP A N 1
ATOM 1496 C CA . TRP A 1 200 ? 15.160 -4.614 -8.142 1.00 91.69 200 TRP A CA 1
ATOM 1497 C C . TRP A 1 200 ? 15.661 -4.058 -9.473 1.00 91.69 200 TRP A C 1
ATOM 1499 O O . TRP A 1 200 ? 16.657 -4.523 -10.034 1.00 91.69 200 TRP A O 1
ATOM 1509 N N . LEU A 1 201 ? 14.952 -3.058 -9.986 1.00 92.00 201 LEU A N 1
ATOM 1510 C CA . LEU A 1 201 ? 15.284 -2.322 -11.202 1.00 92.00 201 LEU A CA 1
ATOM 1511 C C . LEU A 1 201 ? 16.045 -1.044 -10.839 1.00 92.00 201 LEU A C 1
ATOM 1513 O O . LEU A 1 201 ? 16.159 -0.686 -9.668 1.00 92.00 201 LEU A O 1
ATOM 1517 N N . ASN A 1 202 ? 16.580 -0.330 -11.826 1.00 90.19 202 ASN A N 1
ATOM 1518 C CA . ASN A 1 202 ? 17.140 0.994 -11.559 1.00 90.19 202 ASN A CA 1
ATOM 1519 C C . ASN A 1 202 ? 16.023 1.950 -11.126 1.00 90.19 202 ASN A C 1
ATOM 1521 O O . ASN A 1 202 ? 15.019 2.021 -11.833 1.00 90.19 202 ASN A O 1
ATOM 1525 N N . PRO A 1 203 ? 16.189 2.730 -10.041 1.00 88.31 203 PRO A N 1
ATOM 1526 C CA . PRO A 1 203 ? 15.289 3.841 -9.783 1.00 88.31 203 PRO A CA 1
ATOM 1527 C C . PRO A 1 203 ? 15.241 4.768 -10.998 1.00 88.31 203 PRO A C 1
ATOM 1529 O O . PRO A 1 203 ? 16.243 4.971 -11.701 1.00 88.31 203 PRO A O 1
ATOM 1532 N N . THR A 1 204 ? 14.072 5.345 -11.238 1.00 87.19 204 THR A N 1
ATOM 1533 C CA . THR A 1 204 ? 13.898 6.282 -12.349 1.00 87.19 204 THR A CA 1
ATOM 1534 C C . THR A 1 204 ? 14.654 7.591 -12.090 1.00 87.19 204 THR A C 1
ATOM 1536 O O . THR A 1 204 ? 15.102 7.876 -10.977 1.00 87.19 204 THR A O 1
ATOM 1539 N N . ASN A 1 205 ? 14.852 8.378 -13.150 1.00 83.50 205 ASN A N 1
ATOM 1540 C CA . ASN A 1 205 ? 15.484 9.701 -13.090 1.00 83.50 205 ASN A CA 1
ATOM 1541 C C . ASN A 1 205 ? 16.886 9.734 -12.432 1.00 83.50 205 ASN A C 1
ATOM 1543 O O . ASN A 1 205 ? 17.278 10.716 -11.811 1.00 83.50 205 ASN A O 1
ATOM 1547 N N . GLY A 1 206 ? 17.652 8.642 -12.544 1.00 76.94 206 GLY A N 1
ATOM 1548 C CA . GLY A 1 206 ? 19.029 8.585 -12.043 1.00 76.94 206 GLY A CA 1
ATOM 1549 C C . GLY A 1 206 ? 19.166 8.499 -10.520 1.00 76.94 206 GLY A C 1
ATOM 1550 O O . GLY A 1 206 ? 20.293 8.555 -10.033 1.00 76.94 206 GLY A O 1
ATOM 1551 N N . ALA A 1 207 ? 18.064 8.329 -9.785 1.00 84.44 207 ALA A N 1
ATOM 1552 C CA . ALA A 1 207 ? 18.097 8.185 -8.337 1.00 84.44 207 ALA A CA 1
ATOM 1553 C C . ALA A 1 207 ? 18.781 6.878 -7.889 1.00 84.44 207 ALA A C 1
ATOM 1555 O O . ALA A 1 207 ? 18.994 5.947 -8.674 1.00 84.44 207 ALA A O 1
ATOM 1556 N N . THR A 1 208 ? 19.126 6.814 -6.604 1.00 84.38 208 THR A N 1
ATOM 1557 C CA . THR A 1 208 ? 19.754 5.655 -5.959 1.00 84.38 208 THR A CA 1
ATOM 1558 C C . THR A 1 208 ? 18.901 5.166 -4.797 1.00 84.38 208 THR A C 1
ATOM 1560 O O . THR A 1 208 ? 18.250 5.957 -4.113 1.00 84.38 208 THR A O 1
ATOM 1563 N N . TYR A 1 209 ? 18.892 3.853 -4.559 1.00 85.69 209 TYR A N 1
ATOM 1564 C CA . TYR A 1 209 ? 18.261 3.305 -3.361 1.00 85.69 209 TYR A CA 1
ATOM 1565 C C . TYR A 1 209 ? 18.998 3.759 -2.099 1.00 85.69 209 TYR A C 1
ATOM 1567 O O . TYR A 1 209 ? 20.215 3.935 -2.093 1.00 85.69 209 TYR A O 1
ATOM 1575 N N . THR A 1 210 ? 18.250 3.917 -1.008 1.00 80.88 210 THR A N 1
ATOM 1576 C CA . THR A 1 210 ? 18.792 4.275 0.306 1.00 80.88 210 THR A CA 1
ATOM 1577 C C . THR A 1 210 ? 18.346 3.273 1.371 1.00 80.88 210 THR A C 1
ATOM 1579 O O . THR A 1 210 ? 17.341 2.576 1.219 1.00 80.88 210 THR A O 1
ATOM 1582 N N . GLY A 1 211 ? 19.110 3.196 2.464 1.00 79.56 211 GLY A N 1
ATOM 1583 C CA . GLY A 1 211 ? 18.819 2.321 3.601 1.00 79.56 211 GLY A CA 1
ATOM 1584 C C . GLY A 1 211 ? 19.337 0.887 3.456 1.00 79.56 211 GLY A C 1
ATOM 1585 O O . GLY A 1 211 ? 20.014 0.530 2.492 1.00 79.56 211 GLY A O 1
ATOM 1586 N N . THR A 1 212 ? 19.031 0.072 4.464 1.00 81.31 212 THR A N 1
ATOM 1587 C CA . THR A 1 212 ? 19.368 -1.357 4.520 1.00 81.31 212 THR A CA 1
ATOM 1588 C C . THR A 1 212 ? 18.085 -2.159 4.453 1.00 81.31 212 THR A C 1
ATOM 1590 O O . THR A 1 212 ? 17.160 -1.910 5.229 1.00 81.31 212 THR A O 1
ATOM 1593 N N . LEU A 1 213 ? 18.018 -3.118 3.533 1.00 82.44 213 LEU A N 1
ATOM 1594 C CA . LEU A 1 213 ? 16.813 -3.917 3.367 1.00 82.44 213 LEU A CA 1
ATOM 1595 C C . LEU A 1 213 ? 16.658 -4.973 4.451 1.00 82.44 213 LEU A C 1
ATOM 1597 O O . LEU A 1 213 ? 17.625 -5.482 5.018 1.00 82.44 213 LEU A O 1
ATOM 1601 N N . ARG A 1 214 ? 15.405 -5.375 4.647 1.00 84.25 214 ARG A N 1
ATOM 1602 C CA . ARG A 1 214 ? 15.028 -6.557 5.413 1.00 84.25 214 ARG A CA 1
ATOM 1603 C C . ARG A 1 214 ? 14.407 -7.584 4.478 1.00 84.25 214 ARG A C 1
ATOM 1605 O O . ARG A 1 214 ? 13.595 -7.225 3.632 1.00 84.25 214 ARG A O 1
ATOM 1612 N N . GLY A 1 215 ? 14.735 -8.855 4.688 1.00 86.00 215 GLY A N 1
ATOM 1613 C CA . GLY A 1 215 ? 14.183 -9.982 3.935 1.00 86.00 215 GLY A CA 1
ATOM 1614 C C . GLY A 1 215 ? 15.237 -10.723 3.118 1.00 86.00 215 GLY A C 1
ATOM 1615 O O . GLY A 1 215 ? 16.426 -10.651 3.427 1.00 86.00 215 GLY A O 1
ATOM 1616 N N . SER A 1 216 ? 14.801 -11.507 2.133 1.00 87.81 216 SER A N 1
ATOM 1617 C CA . SER A 1 216 ? 15.632 -12.532 1.489 1.00 87.81 216 SER A CA 1
ATOM 1618 C C . SER A 1 216 ? 15.184 -12.852 0.061 1.00 87.81 216 SER A C 1
ATOM 1620 O O . SER A 1 216 ? 14.070 -12.527 -0.343 1.00 87.81 216 SER A O 1
ATOM 1622 N N . GLY A 1 217 ? 16.062 -13.500 -0.714 1.00 87.12 217 GLY A N 1
ATOM 1623 C CA . GLY A 1 217 ? 15.756 -13.926 -2.086 1.00 87.12 217 GLY A CA 1
ATOM 1624 C C . GLY A 1 217 ? 15.546 -12.768 -3.063 1.00 87.12 217 GLY A C 1
ATOM 1625 O O . GLY A 1 217 ? 14.816 -12.922 -4.030 1.00 87.12 217 GLY A O 1
ATOM 1626 N N . ASN A 1 218 ? 16.126 -11.601 -2.779 1.00 88.56 218 ASN A N 1
ATOM 1627 C CA . ASN A 1 218 ? 16.022 -10.425 -3.635 1.00 88.56 218 ASN A CA 1
ATOM 1628 C C . ASN A 1 218 ? 17.153 -10.415 -4.663 1.00 88.56 218 ASN A C 1
ATOM 1630 O O . ASN A 1 218 ? 18.296 -10.721 -4.321 1.00 88.56 218 ASN A O 1
ATOM 1634 N N . GLU A 1 219 ? 16.841 -10.014 -5.889 1.00 88.44 219 GLU A N 1
ATOM 1635 C CA . GLU A 1 219 ? 17.789 -9.952 -7.000 1.00 88.44 219 GLU A CA 1
ATOM 1636 C C . GLU A 1 219 ? 17.862 -8.529 -7.554 1.00 88.44 219 GLU A C 1
ATOM 1638 O O . GLU A 1 219 ? 16.834 -7.887 -7.759 1.00 88.44 219 GLU A O 1
ATOM 1643 N N . MET A 1 220 ? 19.072 -8.033 -7.817 1.00 87.56 220 MET A N 1
ATOM 1644 C CA . MET A 1 220 ? 19.255 -6.801 -8.582 1.00 87.56 220 MET A CA 1
ATOM 1645 C C . MET A 1 220 ? 19.341 -7.139 -10.073 1.00 87.56 220 MET A C 1
ATOM 1647 O O . MET A 1 220 ? 20.292 -7.791 -10.491 1.00 87.56 220 MET A O 1
ATOM 1651 N N . ILE A 1 221 ? 18.377 -6.662 -10.865 1.00 88.00 221 ILE A N 1
ATOM 1652 C CA . ILE A 1 221 ? 18.372 -6.788 -12.335 1.00 88.00 221 ILE A CA 1
ATOM 1653 C C . ILE A 1 221 ? 18.970 -5.535 -13.000 1.00 88.00 221 ILE A C 1
ATOM 1655 O O . ILE A 1 221 ? 19.518 -5.606 -14.098 1.00 88.00 221 ILE A O 1
ATOM 1659 N N . GLY A 1 222 ? 18.861 -4.373 -12.350 1.00 81.69 222 GLY A N 1
ATOM 1660 C CA . GLY A 1 222 ? 19.467 -3.125 -12.826 1.00 81.69 222 GLY A CA 1
ATOM 1661 C C . GLY A 1 222 ? 20.974 -3.011 -12.549 1.00 81.69 222 GLY A C 1
ATOM 1662 O O . GLY A 1 222 ? 21.684 -3.992 -12.357 1.00 81.69 222 GLY A O 1
ATOM 1663 N N . ASP A 1 223 ? 21.467 -1.775 -12.516 1.00 84.00 223 ASP A N 1
ATOM 1664 C CA . ASP A 1 223 ? 22.864 -1.444 -12.240 1.00 84.00 223 ASP A CA 1
ATOM 1665 C C . ASP A 1 223 ? 23.216 -1.748 -10.776 1.00 84.00 223 ASP A C 1
ATOM 1667 O O . ASP A 1 223 ? 22.566 -1.256 -9.850 1.00 84.00 223 ASP A O 1
ATOM 1671 N N . SER A 1 224 ? 24.276 -2.528 -10.558 1.00 79.25 224 SER A N 1
ATOM 1672 C CA . SER A 1 224 ? 24.744 -2.896 -9.222 1.00 79.25 224 SER A CA 1
ATOM 1673 C C . SER A 1 224 ? 25.205 -1.691 -8.399 1.00 79.25 224 SER A C 1
ATOM 1675 O O . SER A 1 224 ? 25.065 -1.710 -7.178 1.00 79.25 224 SER A O 1
ATOM 1677 N N . ALA A 1 225 ? 25.670 -0.610 -9.037 1.00 79.62 225 ALA A N 1
ATOM 1678 C CA . ALA A 1 225 ? 26.011 0.641 -8.355 1.00 79.62 225 ALA A CA 1
ATOM 1679 C C . ALA A 1 225 ? 24.778 1.368 -7.801 1.00 79.62 225 ALA A C 1
ATOM 1681 O O . ALA A 1 225 ? 24.890 2.214 -6.913 1.00 79.62 225 ALA A O 1
ATOM 1682 N N . LYS A 1 226 ? 23.596 1.039 -8.327 1.00 80.19 226 LYS A N 1
ATOM 1683 C CA . LYS A 1 226 ? 22.313 1.558 -7.868 1.00 80.19 226 LYS A CA 1
ATOM 1684 C C . LYS A 1 226 ? 21.568 0.556 -7.013 1.00 80.19 226 LYS A C 1
ATOM 1686 O O . LYS A 1 226 ? 20.438 0.867 -6.671 1.00 80.19 226 LYS A O 1
ATOM 1691 N N . ALA A 1 227 ? 22.153 -0.598 -6.683 1.00 70.75 227 ALA A N 1
ATOM 1692 C CA . ALA A 1 227 ? 21.497 -1.622 -5.887 1.00 70.75 227 ALA A CA 1
ATOM 1693 C C . ALA A 1 227 ? 21.178 -1.106 -4.475 1.00 70.75 227 ALA A C 1
ATOM 1695 O O . ALA A 1 227 ? 21.954 -0.335 -3.902 1.00 70.75 227 ALA A O 1
ATOM 1696 N N . PRO A 1 228 ? 20.056 -1.534 -3.875 1.00 74.75 228 PRO A N 1
ATOM 1697 C CA . PRO A 1 228 ? 19.872 -1.336 -2.446 1.00 74.75 228 PRO A CA 1
ATOM 1698 C C . PRO A 1 228 ? 20.944 -2.139 -1.696 1.00 74.75 228 PRO A C 1
ATOM 1700 O O . PRO A 1 228 ? 21.473 -3.122 -2.219 1.00 74.75 228 PRO A O 1
ATOM 1703 N N . ASN A 1 229 ? 21.233 -1.779 -0.443 1.00 70.88 229 ASN A N 1
ATOM 1704 C CA . ASN A 1 229 ? 22.079 -2.619 0.404 1.00 70.88 229 ASN A CA 1
ATOM 1705 C C . ASN A 1 229 ? 21.333 -3.928 0.718 1.00 70.88 229 ASN A C 1
ATOM 1707 O O . ASN A 1 229 ? 20.593 -4.020 1.705 1.00 70.88 229 ASN A O 1
ATOM 1711 N N . LEU A 1 230 ? 21.493 -4.918 -0.163 1.00 66.06 230 LEU A N 1
ATOM 1712 C CA . LEU A 1 230 ? 20.982 -6.272 -0.013 1.00 66.06 230 LEU A CA 1
ATOM 1713 C C . LEU A 1 230 ? 21.743 -6.923 1.154 1.00 66.06 230 LEU A C 1
ATOM 1715 O O . LEU A 1 230 ? 22.969 -7.044 1.081 1.00 66.06 230 LEU A O 1
ATOM 1719 N N . PRO A 1 231 ? 21.077 -7.321 2.251 1.00 59.50 231 PRO A N 1
ATOM 1720 C CA . PRO A 1 231 ? 21.762 -8.011 3.331 1.00 59.50 231 PRO A CA 1
ATOM 1721 C C . PRO A 1 231 ? 22.353 -9.324 2.802 1.00 59.50 231 PRO A C 1
ATOM 1723 O O . PRO A 1 231 ? 21.650 -10.134 2.202 1.00 59.50 231 PRO A O 1
ATOM 1726 N N . ALA A 1 232 ? 23.650 -9.536 3.045 1.00 55.16 232 ALA A N 1
ATOM 1727 C CA . ALA A 1 232 ? 24.366 -10.738 2.610 1.00 55.16 232 ALA A CA 1
ATOM 1728 C C . ALA A 1 232 ? 23.810 -12.033 3.237 1.00 55.16 232 ALA A C 1
ATOM 1730 O O . ALA A 1 232 ? 23.995 -13.111 2.683 1.00 55.16 232 ALA A O 1
ATOM 1731 N N . ASN A 1 233 ? 23.107 -11.918 4.371 1.00 47.28 233 ASN A N 1
ATOM 1732 C CA . ASN A 1 233 ? 22.490 -13.023 5.096 1.00 47.28 233 ASN A CA 1
ATOM 1733 C C . ASN A 1 233 ? 20.997 -12.751 5.313 1.00 47.28 233 ASN A C 1
ATOM 1735 O O . ASN A 1 233 ? 20.606 -11.645 5.692 1.00 47.28 233 ASN A O 1
ATOM 1739 N N . ALA A 1 234 ? 20.168 -13.777 5.111 1.00 47.72 234 ALA A N 1
ATOM 1740 C CA . ALA A 1 234 ? 18.744 -13.728 5.412 1.00 47.72 234 ALA A CA 1
ATOM 1741 C C . ALA A 1 234 ? 18.529 -13.453 6.910 1.00 47.72 234 ALA A C 1
ATOM 1743 O O . ALA A 1 234 ? 18.926 -14.254 7.754 1.00 47.72 234 ALA A O 1
ATOM 1744 N N . PHE A 1 235 ? 17.874 -12.342 7.246 1.00 46.66 235 PHE A N 1
ATOM 1745 C CA . PHE A 1 235 ? 17.237 -12.209 8.555 1.00 46.66 235 PHE A CA 1
ATOM 1746 C C . PHE A 1 235 ? 15.934 -13.013 8.503 1.00 46.66 235 PHE A C 1
ATOM 1748 O O . PHE A 1 235 ? 14.954 -12.548 7.916 1.00 46.66 235 PHE A O 1
ATOM 1755 N N . ILE A 1 236 ? 15.975 -14.237 9.039 1.00 42.56 236 ILE A N 1
ATOM 1756 C CA . ILE A 1 236 ? 14.793 -15.061 9.340 1.00 42.56 236 ILE A CA 1
ATOM 1757 C C . ILE A 1 236 ? 14.221 -14.603 10.680 1.00 42.56 236 ILE A C 1
ATOM 1759 O O . ILE A 1 236 ? 15.020 -14.473 11.635 1.00 42.56 236 ILE A O 1
#

Mean predicted aligned error: 6.72 Å